Protein AF-A0AAV2BYR6-F1 (afdb_monomer_lite)

Foldseek 3Di:
DKDDFWWADKAAPVRDDPPQQQWDWWAA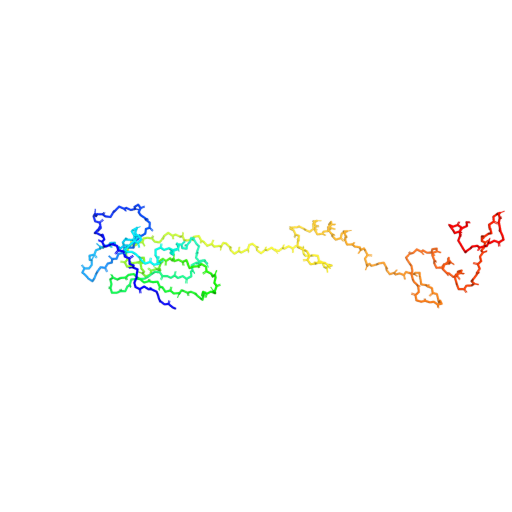PVRGIIIGGPSDVVTGDPVSVQAADLEPVLAQWEWDDDNRTIMIDGPDDDDPPRGHHYDYDPVRCVVVVNDDDDGDYDDDPPPLPFDADPPPRDG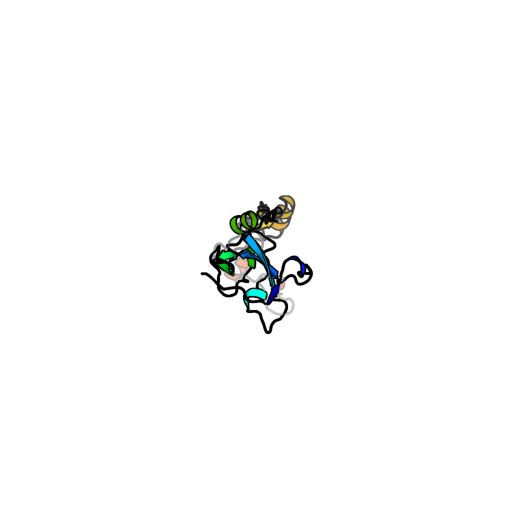HNDPVVNVVVNVVDDPVPQPQPAAAPPDRDTDSDNCVNVLVVCVVVVDFPAADPVDRDGHSDPVVD

Radius of gyration: 38.87 Å; chains: 1; bounding box: 58×31×114 Å

Organism: NCBI:txid280406

Structure (mmCIF, N/CA/C/O backbone):
data_AF-A0AAV2BYR6-F1
#
_entry.id   AF-A0AAV2BYR6-F1
#
loop_
_atom_site.group_PDB
_atom_site.id
_atom_site.type_symbol
_atom_site.label_atom_id
_atom_site.label_alt_id
_atom_site.label_comp_id
_atom_site.label_asym_id
_atom_site.label_entity_id
_atom_site.label_seq_id
_atom_site.pdbx_PDB_ins_code
_atom_site.Cartn_x
_atom_site.Cartn_y
_atom_site.Cartn_z
_atom_site.occupancy
_atom_site.B_iso_or_equiv
_atom_site.auth_seq_id
_atom_site.auth_comp_id
_atom_site.auth_asym_id
_atom_site.auth_atom_id
_atom_site.pdbx_PDB_model_num
ATOM 1 N N . MET A 1 1 ? -7.036 12.567 2.560 1.00 88.62 1 MET A N 1
ATOM 2 C CA . MET A 1 1 ? -8.341 11.876 2.655 1.00 88.62 1 MET A CA 1
ATOM 3 C C . MET A 1 1 ? -8.334 10.961 3.874 1.00 88.62 1 MET A C 1
ATOM 5 O O . MET A 1 1 ? -7.273 10.432 4.198 1.00 88.62 1 MET A O 1
ATOM 9 N N . VAL A 1 2 ? -9.469 10.826 4.565 1.00 93.69 2 VAL A N 1
ATOM 10 C CA . VAL A 1 2 ? -9.645 9.961 5.746 1.00 93.69 2 VAL A CA 1
ATOM 11 C C . VAL A 1 2 ? -10.781 8.978 5.461 1.00 93.69 2 VAL A C 1
ATOM 13 O O . VAL A 1 2 ? -11.775 9.363 4.853 1.00 93.69 2 VAL A O 1
ATOM 16 N N . PHE A 1 3 ? -10.621 7.733 5.893 1.00 95.75 3 PHE A N 1
ATOM 17 C CA . PHE A 1 3 ? -11.550 6.625 5.711 1.00 95.75 3 PHE A CA 1
ATOM 18 C C . PHE A 1 3 ? -11.873 5.997 7.068 1.00 95.75 3 PHE A C 1
ATOM 20 O O . PHE A 1 3 ? -10.971 5.808 7.890 1.00 95.75 3 PHE A O 1
ATOM 27 N N . GLY A 1 4 ? -13.134 5.637 7.289 1.00 94.00 4 GLY A N 1
ATOM 28 C CA . GLY A 1 4 ? -13.547 4.829 8.432 1.00 94.00 4 GLY A CA 1
ATOM 29 C C . GLY A 1 4 ? -14.835 5.290 9.106 1.00 94.00 4 GLY A C 1
ATOM 30 O O . GLY A 1 4 ? -15.522 6.166 8.574 1.00 94.00 4 GLY A O 1
ATOM 31 N N . PRO A 1 5 ? -15.147 4.710 10.281 1.00 95.56 5 PRO A N 1
ATOM 32 C CA . PRO A 1 5 ? -14.299 3.786 11.053 1.00 95.56 5 PRO A CA 1
ATOM 33 C C . PRO A 1 5 ? -14.151 2.386 10.425 1.00 95.56 5 PRO A C 1
ATOM 35 O O . PRO A 1 5 ? -14.962 1.984 9.600 1.00 95.56 5 PRO A O 1
ATOM 38 N N . TYR A 1 6 ? -13.119 1.635 10.821 1.00 95.31 6 TYR A N 1
ATOM 39 C CA . TYR A 1 6 ? -13.005 0.198 10.540 1.00 95.31 6 TYR A CA 1
ATOM 40 C C . TYR A 1 6 ? -14.087 -0.559 11.315 1.00 95.31 6 TYR A C 1
ATOM 42 O O . TYR A 1 6 ? -14.221 -0.369 12.528 1.00 95.31 6 TYR A O 1
ATOM 50 N N . GLU A 1 7 ? -14.848 -1.404 10.625 1.00 96.00 7 GLU A N 1
ATOM 51 C CA . GLU A 1 7 ? -16.004 -2.105 11.193 1.00 96.00 7 GLU A CA 1
ATOM 52 C C . GLU A 1 7 ? -15.738 -3.601 11.340 1.00 96.00 7 GLU A C 1
ATOM 54 O O . GLU A 1 7 ? -15.120 -4.225 10.478 1.00 96.00 7 GLU A O 1
ATOM 59 N N . GLY A 1 8 ? -16.208 -4.166 12.450 1.00 92.00 8 GLY A N 1
ATOM 60 C CA . GLY A 1 8 ? -16.023 -5.564 12.806 1.00 92.00 8 GLY A CA 1
ATOM 61 C C . GLY A 1 8 ? -16.625 -5.883 14.173 1.00 92.00 8 GLY A C 1
ATOM 62 O O . GLY A 1 8 ? -17.093 -5.001 14.900 1.00 92.00 8 GLY A O 1
ATOM 63 N N . SER A 1 9 ? -16.588 -7.158 14.545 1.00 90.12 9 SER A N 1
ATOM 64 C CA . SER A 1 9 ? -17.010 -7.613 15.869 1.00 90.12 9 SER A CA 1
ATOM 65 C C . SER A 1 9 ? -15.993 -7.185 16.930 1.00 90.12 9 SER A C 1
ATOM 67 O O . SER A 1 9 ? -14.784 -7.297 16.734 1.00 90.12 9 SER A O 1
ATOM 69 N N . VAL A 1 10 ? -16.475 -6.693 18.073 1.00 89.69 10 VAL A N 1
ATOM 70 C CA . VAL A 1 10 ? -15.609 -6.326 19.200 1.00 89.69 10 VAL A CA 1
ATOM 71 C C . VAL A 1 10 ? -15.290 -7.569 20.022 1.00 89.69 10 VAL A C 1
ATOM 73 O O . VAL A 1 10 ? -16.186 -8.167 20.616 1.00 89.69 10 VAL A O 1
ATOM 76 N N . VAL A 1 11 ? -14.010 -7.920 20.097 1.00 87.25 11 VAL A N 1
ATOM 77 C CA . VAL A 1 11 ? -13.507 -9.099 20.811 1.00 87.25 11 VAL A CA 1
ATOM 78 C C . VAL A 1 11 ? -12.635 -8.648 21.981 1.00 87.25 11 VAL A C 1
ATOM 80 O O . VAL A 1 11 ? -11.817 -7.731 21.861 1.00 87.25 11 VAL A O 1
ATOM 83 N N . ARG A 1 12 ? -12.813 -9.251 23.159 1.00 83.75 12 ARG A N 1
ATOM 84 C CA . ARG A 1 12 ? -11.960 -8.954 24.320 1.00 83.75 12 ARG A CA 1
ATOM 85 C C . ARG A 1 12 ? -10.591 -9.599 24.128 1.00 83.75 12 ARG A C 1
ATOM 87 O O . ARG A 1 12 ? -10.485 -10.653 23.519 1.00 83.75 12 ARG A O 1
ATOM 94 N N . LYS A 1 13 ? -9.543 -9.003 24.710 1.00 78.44 13 LYS A N 1
ATOM 95 C CA . LYS A 1 13 ? -8.165 -9.513 24.592 1.00 78.44 13 LYS A CA 1
ATOM 96 C C . LYS A 1 13 ? -8.033 -11.006 24.929 1.00 78.44 13 LYS A C 1
ATOM 98 O O . LYS A 1 13 ? -7.298 -11.704 24.250 1.00 78.44 13 LYS A O 1
ATOM 103 N N . ASN A 1 14 ? -8.741 -11.475 25.956 1.00 74.38 14 ASN A N 1
ATOM 104 C CA . ASN A 1 14 ? -8.649 -12.860 26.428 1.00 74.38 14 ASN A CA 1
ATOM 105 C C . ASN A 1 14 ? -9.313 -13.872 25.484 1.00 74.38 14 ASN A C 1
ATOM 107 O O . ASN A 1 14 ? -8.966 -15.046 25.528 1.00 74.38 14 ASN A O 1
ATOM 111 N N . ASP A 1 15 ? -10.232 -13.408 24.637 1.00 72.06 15 ASP A N 1
ATOM 112 C CA . ASP A 1 15 ? -11.017 -14.243 23.725 1.00 72.06 15 ASP A CA 1
ATOM 113 C C . ASP A 1 15 ? -10.474 -14.171 22.284 1.00 72.06 15 ASP A C 1
ATOM 115 O O . ASP A 1 15 ? -10.981 -14.838 21.385 1.00 72.06 15 ASP A O 1
ATOM 119 N N . TYR A 1 16 ? -9.448 -13.344 22.044 1.00 69.62 16 TYR A N 1
ATOM 120 C CA . TYR A 1 16 ? -8.879 -13.128 20.720 1.00 69.62 16 TYR A CA 1
ATOM 121 C C . TYR A 1 16 ? -7.910 -14.251 20.344 1.00 69.62 16 TYR A C 1
ATOM 123 O O . TYR A 1 16 ? -6.838 -14.402 20.932 1.00 69.62 16 TYR A O 1
ATOM 131 N N . THR A 1 17 ? -8.262 -15.010 19.309 1.00 61.69 17 THR A N 1
ATOM 132 C CA . THR A 1 17 ? -7.338 -15.934 18.651 1.00 61.69 17 THR A CA 1
ATOM 133 C C . THR A 1 17 ? -6.650 -15.217 17.497 1.00 61.69 17 THR A C 1
ATOM 135 O O . THR A 1 17 ? -7.315 -14.789 16.560 1.00 61.69 17 THR A O 1
ATOM 138 N N . GLU A 1 18 ? -5.320 -15.146 17.524 1.00 64.06 18 GLU A N 1
ATOM 139 C CA . GLU A 1 18 ? -4.439 -14.412 16.592 1.00 64.06 18 GLU A CA 1
ATOM 140 C C . GLU A 1 18 ? -4.514 -14.842 15.104 1.00 64.06 18 GLU A C 1
ATOM 142 O O . GLU A 1 18 ? -3.680 -14.460 14.289 1.00 64.06 18 GLU A O 1
ATOM 147 N N . LYS A 1 19 ? -5.494 -15.670 14.731 1.00 58.84 19 LYS A N 1
ATOM 148 C CA . LYS A 1 19 ? -5.554 -16.401 13.463 1.00 58.84 19 LYS A CA 1
ATOM 149 C C . LYS A 1 19 ? -6.262 -15.670 12.324 1.00 58.84 19 LYS A C 1
ATOM 151 O O . LYS A 1 19 ? -6.102 -16.102 11.188 1.00 58.84 19 LYS A O 1
ATOM 156 N N . SER A 1 20 ? -7.051 -14.622 12.577 1.00 69.38 20 SER A N 1
ATOM 157 C CA . SER A 1 20 ? -7.901 -14.059 11.517 1.00 69.38 20 SER A CA 1
ATOM 158 C C . SER A 1 20 ? -7.170 -13.116 10.565 1.00 69.38 20 SER A C 1
ATOM 160 O O . SER A 1 20 ? -7.564 -13.027 9.413 1.00 69.38 20 SER A O 1
ATOM 162 N N . GLY A 1 21 ? -6.118 -12.412 10.995 1.00 81.44 21 GLY A N 1
ATOM 163 C CA . GLY A 1 21 ? -5.422 -11.424 10.151 1.00 81.44 21 GLY A CA 1
ATOM 164 C C . GLY A 1 21 ? -6.245 -10.165 9.819 1.00 81.44 21 GLY A C 1
ATOM 165 O O . GLY A 1 21 ? -5.718 -9.241 9.207 1.00 81.44 21 GLY A O 1
ATOM 166 N N . TYR A 1 22 ? -7.501 -10.093 10.273 1.00 86.81 22 TYR A N 1
ATOM 167 C CA . TYR A 1 22 ? -8.452 -8.995 10.044 1.00 86.81 22 TYR A CA 1
ATOM 168 C C . TYR A 1 22 ? -8.764 -8.218 11.329 1.00 86.81 22 TYR A C 1
ATOM 170 O O . TYR A 1 22 ? -9.867 -7.696 11.497 1.00 86.81 22 TYR A O 1
ATOM 178 N N . ALA A 1 23 ? -7.835 -8.202 12.283 1.00 90.69 23 ALA A N 1
ATOM 179 C CA . ALA A 1 23 ? -8.072 -7.624 13.595 1.00 90.69 23 ALA A CA 1
ATOM 180 C C . ALA A 1 23 ? -7.166 -6.429 13.871 1.00 90.69 23 ALA A C 1
ATOM 182 O O . ALA A 1 23 ? -5.948 -6.494 13.703 1.00 90.69 23 ALA A O 1
ATOM 183 N N . TRP A 1 24 ? -7.772 -5.359 14.379 1.00 90.88 24 TRP A N 1
ATOM 184 C CA . TRP A 1 24 ? -7.050 -4.210 14.911 1.00 90.88 24 TRP A CA 1
ATOM 185 C C . TRP A 1 24 ? -7.179 -4.146 16.422 1.00 90.88 24 TRP A C 1
ATOM 187 O O . TRP A 1 24 ? -8.268 -4.280 16.979 1.00 90.88 24 TRP A O 1
ATOM 197 N N . GLN A 1 25 ? -6.056 -3.899 17.086 1.00 91.31 25 GLN A N 1
ATOM 198 C CA . GLN A 1 25 ? -6.015 -3.655 18.518 1.00 91.31 25 GLN A CA 1
ATOM 199 C C . GLN A 1 25 ? -6.528 -2.231 18.789 1.00 91.31 25 GLN A C 1
ATOM 201 O O . GLN A 1 25 ? -6.161 -1.285 18.096 1.00 91.31 25 GLN A O 1
ATOM 206 N N . VAL A 1 26 ? -7.368 -2.057 19.805 1.00 90.81 26 VAL A N 1
ATOM 207 C CA . VAL A 1 26 ? -7.962 -0.761 20.156 1.00 90.81 26 VAL A CA 1
ATOM 208 C C . VAL A 1 26 ? -7.917 -0.550 21.664 1.00 90.81 26 VAL A C 1
ATOM 210 O O . VAL A 1 26 ? -8.268 -1.429 22.460 1.00 90.81 26 VAL A O 1
ATOM 213 N N . ARG A 1 27 ? -7.496 0.645 22.078 1.00 88.94 27 ARG A N 1
ATOM 214 C CA . ARG A 1 27 ? -7.437 1.054 23.485 1.00 88.94 27 ARG A CA 1
ATOM 215 C C . ARG A 1 27 ? -8.540 2.063 23.797 1.00 88.94 27 ARG A C 1
ATOM 217 O O . ARG A 1 27 ? -8.561 3.145 23.222 1.00 88.94 27 ARG A O 1
ATOM 224 N N . LYS A 1 28 ? -9.456 1.739 24.715 1.00 82.38 28 LYS A N 1
ATOM 225 C CA . LYS A 1 28 ? -10.456 2.715 25.197 1.00 82.38 28 LYS A CA 1
ATOM 226 C C . LYS A 1 28 ? -9.820 3.748 26.130 1.00 82.38 28 LYS A C 1
ATOM 228 O O . LYS A 1 28 ? -8.747 3.511 26.680 1.00 82.38 28 LYS A O 1
ATOM 233 N N . GLU A 1 29 ? -10.527 4.851 26.369 1.00 74.81 29 GLU A N 1
ATOM 234 C CA . GLU A 1 29 ? -10.144 5.906 27.326 1.00 74.81 29 GLU A CA 1
ATOM 235 C C . GLU A 1 29 ? -9.882 5.354 28.740 1.00 74.81 29 GLU A C 1
ATOM 237 O O . GLU A 1 29 ? -8.965 5.795 29.425 1.00 74.81 29 GLU A O 1
ATOM 242 N N . SER A 1 30 ? -10.586 4.285 29.129 1.00 73.19 30 SER A N 1
ATOM 243 C CA . SER A 1 30 ? -10.373 3.523 30.369 1.00 73.19 30 SER A CA 1
ATOM 244 C C . SER A 1 30 ? -9.088 2.673 30.391 1.00 73.19 30 SER A C 1
ATOM 246 O O . SER A 1 30 ? -8.930 1.820 31.263 1.00 73.19 30 SER A O 1
ATOM 248 N N . LYS A 1 31 ? -8.197 2.829 29.402 1.00 72.62 31 LYS A N 1
ATOM 249 C CA . LYS A 1 31 ? -7.011 1.990 29.132 1.00 72.62 31 LYS A CA 1
ATOM 250 C C . LYS A 1 31 ? -7.310 0.507 28.877 1.00 72.62 31 LYS A C 1
ATOM 252 O O . LYS A 1 31 ? -6.388 -0.298 28.768 1.00 72.62 31 LYS A O 1
ATOM 257 N N . THR A 1 32 ? -8.579 0.129 28.735 1.00 81.69 32 THR A N 1
ATOM 258 C CA . THR A 1 32 ? -8.974 -1.255 28.459 1.00 81.69 32 THR A CA 1
ATOM 259 C C . THR A 1 32 ? -8.683 -1.614 27.003 1.00 81.69 32 THR A C 1
ATOM 261 O O . THR A 1 32 ? -9.088 -0.897 26.082 1.00 81.69 32 THR A O 1
ATOM 264 N N . LEU A 1 33 ? -7.996 -2.741 26.798 1.00 86.56 33 LEU A N 1
ATOM 265 C CA . LEU A 1 33 ? -7.652 -3.262 25.479 1.00 86.56 33 LEU A CA 1
ATOM 266 C C . LEU A 1 33 ? -8.752 -4.182 24.933 1.00 86.56 33 LEU A C 1
ATOM 268 O O . LEU A 1 33 ? -9.207 -5.089 25.632 1.00 86.56 33 LEU A O 1
ATOM 272 N N . HIS A 1 34 ? -9.125 -3.988 23.675 1.00 89.56 34 HIS A N 1
ATOM 273 C CA . HIS A 1 34 ? -9.981 -4.896 22.912 1.00 89.56 34 HIS A CA 1
ATOM 274 C C . HIS A 1 34 ? -9.508 -4.961 21.457 1.00 89.56 34 HIS A C 1
ATOM 276 O O . HIS A 1 34 ? -8.613 -4.213 21.063 1.00 89.56 34 HIS A O 1
ATOM 282 N N . TYR A 1 35 ? -10.095 -5.859 20.677 1.00 90.69 35 TYR A N 1
ATOM 283 C CA . TYR A 1 35 ? -9.855 -6.001 19.248 1.00 90.69 35 TYR A CA 1
ATOM 284 C C . TYR A 1 35 ? -11.142 -5.713 18.480 1.00 90.69 35 TYR A C 1
ATOM 286 O O . TYR A 1 35 ? -12.238 -6.001 18.964 1.00 90.69 35 TYR A O 1
ATOM 294 N N . VAL A 1 36 ? -11.003 -5.142 17.289 1.00 91.31 36 VAL A N 1
ATOM 295 C CA . VAL A 1 36 ? -12.073 -5.056 16.291 1.00 91.31 36 VAL A CA 1
ATOM 296 C C . VAL A 1 36 ? -11.717 -6.033 15.182 1.00 91.31 36 VAL A C 1
ATOM 298 O O . VAL A 1 36 ? -10.710 -5.834 14.506 1.00 91.31 36 VAL A O 1
ATOM 301 N N . GLU A 1 37 ? -12.508 -7.092 15.034 1.00 91.12 37 GLU A N 1
ATOM 302 C CA . GLU A 1 37 ? -12.267 -8.202 14.110 1.00 91.12 37 GLU A CA 1
ATOM 303 C C . GLU A 1 37 ? -13.263 -8.192 12.946 1.00 91.12 37 GLU A C 1
ATOM 305 O O . GLU A 1 37 ? -14.474 -8.310 13.136 1.00 91.12 37 GLU A O 1
ATOM 310 N N . ALA A 1 38 ? -12.740 -8.102 11.726 1.00 91.31 38 ALA A N 1
ATOM 311 C CA . ALA A 1 38 ? -13.514 -8.067 10.485 1.00 91.31 38 ALA A CA 1
ATOM 312 C C . ALA A 1 38 ? -13.471 -9.391 9.699 1.00 91.31 38 ALA A C 1
ATOM 314 O O . ALA A 1 38 ? -13.541 -9.400 8.467 1.00 91.31 38 ALA A O 1
ATOM 315 N N . ALA A 1 39 ? -13.327 -10.522 10.396 1.00 87.81 39 ALA A N 1
ATOM 316 C CA . ALA A 1 39 ? -13.347 -11.839 9.760 1.00 87.81 39 ALA A CA 1
ATOM 317 C C . ALA A 1 39 ? -14.700 -12.117 9.074 1.00 87.81 39 ALA A C 1
ATOM 319 O O . ALA A 1 39 ? -14.724 -12.624 7.956 1.00 87.81 39 ALA A O 1
ATOM 320 N N . ASP A 1 40 ? -15.803 -11.719 9.715 1.00 87.44 40 ASP A N 1
ATOM 321 C CA . ASP A 1 40 ? -17.167 -11.820 9.186 1.00 87.44 40 ASP A CA 1
ATOM 322 C C . ASP A 1 40 ? -17.481 -10.659 8.226 1.00 87.44 40 ASP A C 1
ATOM 324 O O . ASP A 1 40 ? -17.576 -9.499 8.638 1.00 87.44 40 ASP A O 1
ATOM 328 N N . GLU A 1 41 ? -17.673 -10.978 6.946 1.00 88.62 41 GLU A N 1
ATOM 329 C CA . GLU A 1 41 ? -18.039 -10.022 5.891 1.00 88.62 41 GLU A CA 1
ATOM 330 C C . GLU A 1 41 ? -19.396 -9.355 6.123 1.00 88.62 41 GLU A C 1
ATOM 332 O O . GLU A 1 41 ? -19.569 -8.194 5.764 1.00 88.62 41 GLU A O 1
ATOM 337 N N . GLY A 1 42 ? -20.339 -10.034 6.782 1.00 91.31 42 GLY A N 1
ATOM 338 C CA . GLY A 1 42 ? -21.650 -9.466 7.105 1.00 91.31 42 GLY A CA 1
ATOM 339 C C . GLY A 1 42 ? -21.606 -8.411 8.215 1.00 91.31 42 GLY A C 1
ATOM 340 O O . GLY A 1 42 ? -22.596 -7.716 8.442 1.00 91.31 42 GLY A O 1
ATOM 341 N N . ARG A 1 43 ? -20.475 -8.290 8.921 1.00 88.88 43 ARG A N 1
ATOM 342 C CA . ARG A 1 43 ? -20.281 -7.377 10.063 1.00 88.88 43 ARG A CA 1
ATOM 343 C C . ARG A 1 43 ? -19.109 -6.420 9.883 1.00 88.88 43 ARG A C 1
ATOM 345 O O . ARG A 1 43 ? -18.712 -5.757 10.842 1.00 88.88 43 ARG A O 1
ATOM 352 N N . SER A 1 44 ? -18.530 -6.376 8.690 1.00 94.50 44 SER A N 1
ATOM 353 C CA . SER A 1 44 ? -17.359 -5.564 8.388 1.00 94.50 44 SER A CA 1
ATOM 354 C C . SER A 1 44 ? -17.545 -4.758 7.115 1.00 94.50 44 SER A C 1
ATOM 356 O O . SER A 1 44 ? -18.399 -5.051 6.282 1.00 94.50 44 SER A O 1
ATOM 358 N N . ASN A 1 45 ? -16.740 -3.709 6.972 1.00 95.50 45 ASN A N 1
ATOM 359 C CA . ASN A 1 45 ? -16.772 -2.849 5.800 1.00 95.50 45 ASN A CA 1
ATOM 360 C C . ASN A 1 45 ? -15.587 -3.117 4.865 1.00 95.50 45 ASN A C 1
ATOM 362 O O . ASN A 1 45 ? -14.709 -3.942 5.123 1.00 95.50 45 ASN A O 1
ATOM 366 N N . TRP A 1 46 ? -15.553 -2.376 3.758 1.00 95.75 46 TRP A N 1
ATOM 367 C CA . TRP A 1 46 ? -14.554 -2.527 2.700 1.00 95.75 46 TRP A CA 1
ATOM 368 C C . TRP A 1 46 ? -13.100 -2.396 3.183 1.00 95.75 46 TRP A C 1
ATOM 370 O O . TRP A 1 46 ? -12.192 -2.908 2.530 1.00 95.75 46 TRP A O 1
ATOM 380 N N . MET A 1 47 ? -12.859 -1.746 4.329 1.00 95.88 47 MET A N 1
ATOM 381 C CA . MET A 1 47 ? -11.511 -1.549 4.866 1.00 95.88 47 MET A CA 1
ATOM 382 C C . MET A 1 47 ? -10.815 -2.869 5.223 1.00 95.88 47 MET A C 1
ATOM 384 O O . MET A 1 47 ? -9.588 -2.885 5.326 1.00 95.88 47 MET A O 1
ATOM 388 N N . ARG A 1 48 ? -11.562 -3.974 5.376 1.00 94.00 48 ARG A N 1
ATOM 389 C CA . ARG A 1 48 ? -11.010 -5.328 5.566 1.00 94.00 48 ARG A CA 1
ATOM 390 C C . ARG A 1 48 ? -10.196 -5.838 4.373 1.00 94.00 48 ARG A C 1
ATOM 392 O O . ARG A 1 48 ? -9.318 -6.669 4.561 1.00 94.00 48 ARG A O 1
ATOM 399 N N . TYR A 1 49 ? -10.492 -5.350 3.167 1.00 93.62 49 TYR A N 1
ATOM 400 C CA . TYR A 1 49 ? -9.835 -5.767 1.922 1.00 93.62 49 TYR A CA 1
ATOM 401 C C . TYR A 1 49 ? -8.572 -4.959 1.617 1.00 93.62 49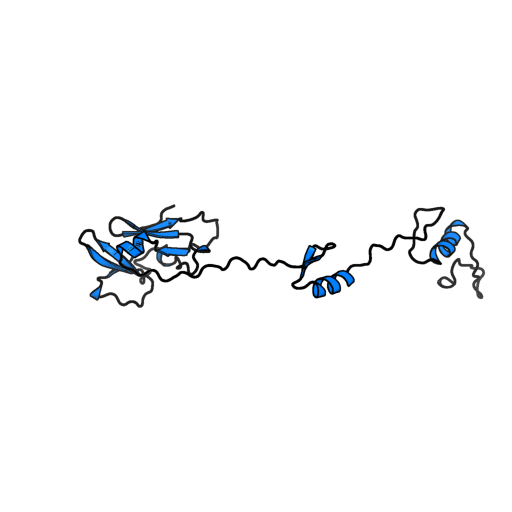 TYR A C 1
ATOM 403 O O . TYR A 1 49 ? -7.884 -5.225 0.636 1.00 93.62 49 TYR A O 1
ATOM 411 N N . VAL A 1 50 ? -8.274 -3.945 2.430 1.00 93.44 50 VAL A N 1
ATOM 412 C CA . VAL A 1 50 ? -7.065 -3.142 2.280 1.00 93.44 50 VAL A CA 1
ATOM 413 C C . VAL A 1 50 ? -5.871 -3.958 2.758 1.00 93.44 50 VAL A C 1
ATOM 415 O O . VAL A 1 50 ? -5.766 -4.286 3.940 1.00 93.44 50 VAL A O 1
ATOM 418 N N . ASN A 1 51 ? -4.951 -4.241 1.841 1.00 91.31 51 ASN A N 1
ATOM 419 C CA . ASN A 1 51 ? -3.765 -5.038 2.123 1.00 91.31 51 ASN A CA 1
ATOM 420 C C . ASN A 1 51 ? -2.718 -4.263 2.934 1.00 91.31 51 ASN A C 1
ATOM 422 O O . ASN A 1 51 ? -2.595 -3.037 2.852 1.00 91.31 51 ASN A O 1
ATOM 426 N N . CYS A 1 52 ? -1.907 -5.000 3.694 1.00 89.00 52 CYS A N 1
ATOM 427 C CA . CYS A 1 52 ? -0.786 -4.436 4.437 1.00 89.00 52 CYS A CA 1
ATOM 428 C C . CYS A 1 52 ? 0.400 -4.113 3.511 1.00 89.00 52 CYS A C 1
ATOM 430 O O . CYS A 1 52 ? 0.831 -4.944 2.713 1.00 89.00 52 CYS A O 1
ATOM 432 N N . ALA A 1 53 ? 0.986 -2.926 3.666 1.00 88.44 53 ALA A N 1
ATOM 433 C CA . ALA A 1 53 ? 2.164 -2.502 2.918 1.00 88.44 53 ALA A CA 1
ATOM 434 C C . ALA A 1 53 ? 3.429 -3.227 3.409 1.00 88.44 53 ALA A C 1
ATOM 436 O O . ALA A 1 53 ? 3.993 -2.889 4.454 1.00 88.44 53 ALA A O 1
ATOM 437 N N . ASN A 1 54 ? 3.914 -4.185 2.621 1.00 83.31 54 ASN A N 1
ATOM 438 C CA . ASN A 1 54 ? 5.150 -4.928 2.892 1.00 83.31 54 ASN A CA 1
ATOM 439 C C . ASN A 1 54 ? 6.440 -4.105 2.670 1.00 83.31 54 ASN A C 1
ATOM 441 O O . ASN A 1 54 ? 7.488 -4.487 3.192 1.00 83.31 54 ASN A O 1
ATOM 445 N N . LEU A 1 55 ? 6.354 -2.992 1.933 1.00 82.56 55 LEU A N 1
ATOM 446 C CA . LEU A 1 55 ? 7.429 -2.030 1.674 1.00 82.56 55 LEU A CA 1
ATOM 447 C C . LEU A 1 55 ? 7.007 -0.620 2.109 1.00 82.56 55 LEU A C 1
ATOM 449 O O . LEU A 1 55 ? 5.830 -0.249 2.010 1.00 82.56 55 LEU A O 1
ATOM 453 N N . GLU A 1 56 ? 7.964 0.177 2.585 1.00 82.38 56 GLU A N 1
ATOM 454 C CA . GLU A 1 56 ? 7.719 1.566 3.007 1.00 82.38 56 GLU A CA 1
ATOM 455 C C . GLU A 1 56 ? 7.262 2.432 1.826 1.00 82.38 56 GLU A C 1
ATOM 457 O O . GLU A 1 56 ? 6.301 3.195 1.932 1.00 82.38 56 GLU A O 1
ATOM 462 N N . GLU A 1 57 ? 7.864 2.221 0.660 1.00 83.50 57 GLU A N 1
ATOM 463 C CA . GLU A 1 57 ? 7.616 2.970 -0.571 1.00 83.50 57 GLU A CA 1
ATOM 464 C C . GLU A 1 57 ? 6.245 2.667 -1.174 1.00 83.50 57 GLU A C 1
ATOM 466 O O . GLU A 1 57 ? 5.704 3.479 -1.926 1.00 83.50 57 GLU A O 1
ATOM 471 N N . TRP A 1 58 ? 5.662 1.510 -0.855 1.00 85.75 58 TRP A N 1
ATOM 472 C CA . TRP A 1 58 ? 4.357 1.089 -1.364 1.00 85.75 58 TRP A CA 1
ATOM 473 C C . TRP A 1 58 ? 3.207 1.543 -0.467 1.00 85.75 58 TRP A C 1
ATOM 475 O O . TRP A 1 58 ? 2.106 1.759 -0.967 1.00 85.75 58 TRP A O 1
ATOM 485 N N . GLN A 1 59 ? 3.468 1.837 0.811 1.00 89.06 59 GLN A N 1
ATOM 486 C CA . GLN A 1 59 ? 2.461 2.370 1.729 1.00 89.06 59 GLN A CA 1
ATOM 487 C C . GLN A 1 59 ? 1.824 3.648 1.177 1.00 89.06 59 GLN A C 1
ATOM 489 O O . GLN A 1 59 ? 2.509 4.643 0.932 1.00 89.06 59 GLN A O 1
ATOM 494 N N . SER A 1 60 ? 0.507 3.637 1.002 1.00 90.88 60 SER A N 1
ATOM 495 C CA . SER A 1 60 ? -0.255 4.802 0.541 1.00 90.88 60 SER A CA 1
ATOM 496 C C . SER A 1 60 ? -1.137 5.398 1.633 1.00 90.88 60 SER A C 1
ATOM 498 O O . SER A 1 60 ? -1.392 6.608 1.635 1.00 90.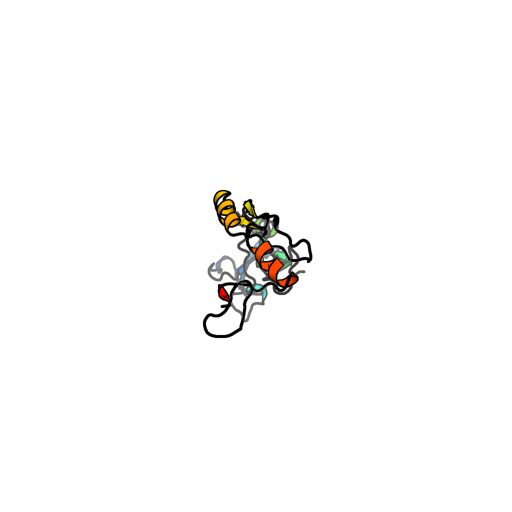88 60 SER A O 1
ATOM 500 N N . ILE A 1 61 ? -1.532 4.584 2.610 1.00 93.56 61 ILE A N 1
ATOM 501 C CA . ILE A 1 61 ? -2.387 4.989 3.724 1.00 93.56 61 ILE A CA 1
ATOM 502 C C . ILE A 1 61 ? -1.805 4.531 5.070 1.00 93.56 61 ILE A C 1
ATOM 504 O O . ILE A 1 61 ? -1.006 3.597 5.154 1.00 93.56 61 ILE A O 1
ATOM 508 N N . VAL A 1 62 ? -2.174 5.227 6.142 1.00 92.56 62 VAL A N 1
ATOM 509 C CA . VAL A 1 62 ? -1.740 4.938 7.512 1.00 92.56 62 VAL A CA 1
ATOM 510 C C . VAL A 1 62 ? -2.942 4.705 8.418 1.00 92.56 62 VAL A C 1
ATOM 512 O O . VAL A 1 62 ? -3.898 5.485 8.387 1.00 92.56 62 VAL A O 1
ATOM 515 N N . ALA A 1 63 ? -2.882 3.643 9.218 1.00 93.44 63 ALA A N 1
ATOM 516 C CA . ALA A 1 63 ? -3.868 3.362 10.253 1.00 93.44 63 ALA A CA 1
ATOM 517 C C . ALA A 1 63 ? -3.576 4.173 11.520 1.00 93.44 63 ALA A C 1
ATOM 519 O O . ALA A 1 63 ? -2.422 4.291 11.946 1.00 93.44 63 ALA A O 1
ATOM 520 N N . PHE A 1 64 ? -4.623 4.738 12.117 1.00 91.88 64 PHE A N 1
ATOM 521 C CA . PHE A 1 64 ? -4.545 5.465 13.379 1.00 91.88 64 PHE A CA 1
ATOM 522 C C . PHE A 1 64 ? -5.817 5.270 14.202 1.00 91.88 64 PHE A C 1
ATOM 524 O O . PHE A 1 64 ? -6.894 5.003 13.662 1.00 91.88 64 PHE A O 1
ATOM 531 N N . GLN A 1 65 ? -5.683 5.418 15.517 1.00 91.69 65 GLN A N 1
ATOM 532 C CA . GLN A 1 65 ? -6.810 5.362 16.433 1.00 91.69 65 GLN A CA 1
ATOM 533 C C . GLN A 1 65 ? -7.350 6.775 16.700 1.00 91.69 65 GLN A C 1
ATOM 535 O O . GLN A 1 65 ? -6.582 7.712 16.903 1.00 91.69 65 GLN A O 1
ATOM 540 N N . TYR A 1 66 ? -8.672 6.933 16.725 1.00 89.56 66 TYR A N 1
ATOM 541 C CA . TYR A 1 66 ? -9.350 8.168 17.122 1.00 89.56 66 TYR A CA 1
ATOM 542 C C . TYR A 1 66 ? -10.653 7.835 17.856 1.00 89.56 66 TYR A C 1
ATOM 544 O O . TYR A 1 66 ? -11.454 7.043 17.362 1.00 89.56 66 TYR A O 1
ATOM 552 N N . LEU A 1 67 ? -10.843 8.397 19.057 1.00 88.88 67 LEU A N 1
ATOM 553 C CA . LEU A 1 67 ? -12.011 8.154 19.925 1.00 88.88 67 LEU A CA 1
ATOM 554 C C . LEU A 1 67 ? -12.361 6.660 20.087 1.00 88.88 67 LEU A C 1
ATOM 556 O O . LEU A 1 67 ? -13.512 6.246 19.961 1.00 88.88 67 LEU A O 1
ATOM 560 N N . GLY A 1 68 ? -11.340 5.826 20.317 1.00 88.12 68 GLY A N 1
ATOM 561 C CA . GLY A 1 68 ? -11.514 4.381 20.503 1.00 88.12 68 GLY A CA 1
ATOM 562 C C . GLY A 1 68 ? -11.986 3.628 19.253 1.00 88.12 68 GLY A C 1
ATOM 563 O O . GLY A 1 68 ? -12.592 2.570 19.388 1.00 88.12 68 GLY A O 1
ATOM 564 N N . LYS A 1 69 ? -11.740 4.162 18.052 1.00 91.88 69 LYS A N 1
ATOM 565 C CA . LYS A 1 69 ? -12.018 3.514 16.760 1.00 91.88 69 LYS A CA 1
ATOM 566 C C . LYS A 1 69 ? -10.814 3.632 15.825 1.00 91.88 69 LYS A C 1
ATOM 568 O O . LYS A 1 69 ? -9.981 4.519 16.005 1.00 91.88 69 LYS A O 1
ATOM 573 N N . ILE A 1 70 ? -10.734 2.756 14.827 1.00 94.00 70 ILE A N 1
ATOM 574 C CA . ILE A 1 70 ? -9.652 2.745 13.832 1.00 94.00 70 ILE A CA 1
ATOM 575 C C . ILE A 1 70 ? -10.090 3.467 12.565 1.00 94.00 70 ILE A C 1
ATOM 577 O O . ILE A 1 70 ? -11.194 3.249 12.072 1.00 94.00 70 ILE A O 1
ATOM 581 N N . TYR A 1 71 ? -9.200 4.294 12.030 1.00 94.62 71 TYR A N 1
ATOM 582 C CA . TYR A 1 71 ? -9.378 5.019 10.777 1.00 94.62 71 TYR A CA 1
ATOM 583 C C . TYR A 1 71 ? -8.122 4.895 9.923 1.00 94.62 71 TYR A C 1
ATOM 585 O O . TYR A 1 71 ? -7.016 4.724 10.443 1.00 94.62 71 TYR A O 1
ATOM 593 N N . TYR A 1 7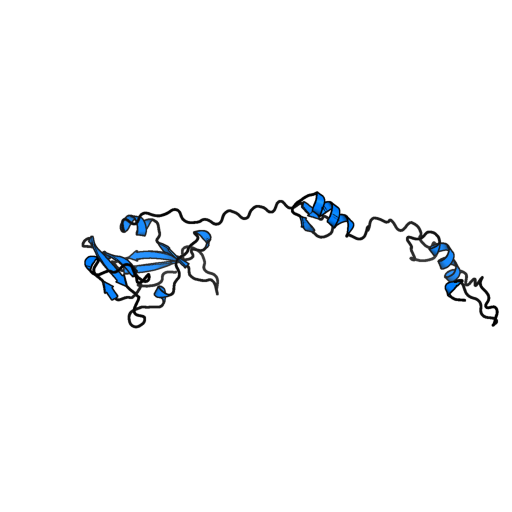2 ? -8.282 5.035 8.609 1.00 95.19 72 TYR A N 1
ATOM 594 C CA . TYR A 1 72 ? -7.168 5.139 7.669 1.00 95.19 72 TYR A CA 1
ATOM 595 C C . TYR A 1 72 ? -7.088 6.560 7.123 1.00 95.19 72 TYR A C 1
ATOM 597 O O . TYR A 1 72 ? -8.107 7.187 6.851 1.00 95.19 72 TYR A O 1
ATOM 605 N N . LYS A 1 73 ? -5.883 7.089 6.921 1.00 93.75 73 LYS A N 1
ATOM 606 C CA . LYS A 1 73 ? -5.686 8.354 6.195 1.00 93.75 73 LYS A CA 1
ATOM 607 C C . LYS A 1 73 ? -4.599 8.220 5.146 1.00 93.75 73 LYS A C 1
ATOM 609 O O . LYS A 1 73 ? -3.640 7.480 5.336 1.00 93.75 73 LYS A O 1
ATOM 614 N N . THR A 1 74 ? -4.732 8.953 4.050 1.00 92.31 74 THR A N 1
ATOM 615 C CA . THR A 1 74 ? -3.702 9.020 3.006 1.00 92.31 74 THR A CA 1
ATOM 616 C C . THR A 1 74 ? -2.421 9.633 3.551 1.00 92.31 74 THR A C 1
ATOM 618 O O . THR A 1 74 ? -2.460 10.732 4.105 1.00 92.31 74 THR A O 1
ATOM 621 N N . TYR A 1 75 ? -1.307 8.928 3.370 1.00 84.62 75 TYR A N 1
ATOM 622 C CA . TYR A 1 75 ? 0.035 9.410 3.695 1.00 84.62 75 TYR A CA 1
ATOM 623 C C . TYR A 1 75 ? 0.676 10.134 2.501 1.00 84.62 75 TYR A C 1
ATOM 625 O O . TYR A 1 75 ? 1.334 11.154 2.678 1.00 84.62 75 TYR A O 1
ATOM 633 N N . LYS A 1 76 ? 0.416 9.644 1.283 1.00 87.44 76 LYS A N 1
ATOM 634 C CA . LYS A 1 76 ? 0.870 10.225 0.011 1.00 87.44 76 LYS A CA 1
ATOM 635 C C . LYS A 1 76 ? -0.293 10.326 -0.989 1.00 87.44 76 LYS A C 1
ATOM 637 O O . LYS A 1 76 ? -1.321 9.676 -0.767 1.00 87.44 76 LYS A O 1
ATOM 642 N N . PRO A 1 77 ? -0.170 11.121 -2.068 1.00 87.94 77 PRO A N 1
ATOM 643 C CA . PRO A 1 77 ? -1.167 11.152 -3.134 1.00 87.94 77 PRO A CA 1
ATOM 644 C C . PRO A 1 77 ? -1.413 9.750 -3.705 1.00 87.94 77 PRO A C 1
ATOM 646 O O . PRO A 1 77 ? -0.466 9.011 -3.969 1.00 87.94 77 PRO A O 1
ATOM 649 N N . VAL A 1 78 ? -2.683 9.389 -3.886 1.00 87.56 78 VAL A N 1
ATOM 650 C CA . VAL A 1 78 ? -3.092 8.116 -4.493 1.00 87.56 78 VAL A CA 1
ATOM 651 C C . VAL A 1 78 ? -3.627 8.419 -5.882 1.00 87.56 78 VAL A C 1
ATOM 653 O O . VAL A 1 78 ? -4.598 9.161 -6.019 1.00 87.56 78 VAL A O 1
ATOM 656 N N . LEU A 1 79 ? -2.972 7.879 -6.908 1.00 87.00 79 LEU A N 1
ATOM 657 C CA . LEU A 1 79 ? -3.427 8.021 -8.287 1.00 87.00 79 LEU A CA 1
ATOM 658 C C . LEU A 1 79 ? -4.617 7.083 -8.551 1.00 87.00 79 LEU A C 1
ATOM 660 O O . LEU A 1 79 ? -4.729 6.040 -7.895 1.00 87.00 79 LEU A O 1
ATOM 664 N N . PRO A 1 80 ? -5.494 7.405 -9.520 1.00 89.81 80 PRO A N 1
ATOM 665 C CA . PRO A 1 80 ? -6.521 6.472 -9.971 1.00 89.81 80 PRO A CA 1
ATOM 666 C C . PRO A 1 80 ? -5.913 5.107 -10.320 1.00 89.81 80 PRO A C 1
ATOM 668 O O . PRO A 1 80 ? -4.805 5.037 -10.849 1.00 89.81 80 PRO A O 1
ATOM 671 N N . PHE A 1 81 ? -6.636 4.030 -10.009 1.00 85.19 81 PHE A N 1
ATOM 672 C CA . PHE A 1 81 ? -6.214 2.639 -10.243 1.00 85.19 81 PHE A CA 1
ATOM 673 C C . PHE A 1 81 ? -4.973 2.170 -9.458 1.00 85.19 81 PHE A C 1
ATOM 675 O O . PHE A 1 81 ? -4.442 1.101 -9.741 1.00 85.19 81 PHE A O 1
ATOM 682 N N . THR A 1 82 ? -4.517 2.927 -8.454 1.00 88.25 82 THR A N 1
ATOM 683 C CA . THR A 1 82 ? -3.449 2.485 -7.540 1.00 88.25 82 THR A CA 1
ATOM 684 C C . THR A 1 82 ? -4.031 1.721 -6.352 1.00 88.25 82 THR A C 1
ATOM 686 O O . THR A 1 82 ? -5.007 2.161 -5.744 1.00 88.25 82 THR A O 1
ATOM 689 N N . GLU A 1 83 ? -3.407 0.600 -5.987 1.00 91.06 83 GLU A N 1
ATOM 690 C CA . GLU A 1 83 ? -3.792 -0.180 -4.810 1.00 91.06 83 GLU A CA 1
ATOM 691 C C . GLU A 1 83 ? -3.584 0.616 -3.506 1.00 91.06 83 GLU A C 1
ATOM 693 O O . GLU A 1 83 ? -2.574 1.301 -3.300 1.00 91.06 83 GLU A O 1
ATOM 698 N N . LEU A 1 84 ? -4.559 0.527 -2.599 1.00 92.62 84 LEU A N 1
ATOM 699 C CA . LEU A 1 84 ? -4.447 1.090 -1.259 1.00 92.62 84 LEU A CA 1
ATOM 700 C C . LEU A 1 84 ? -3.718 0.100 -0.353 1.00 92.62 84 LEU A C 1
ATOM 702 O O . LEU A 1 84 ? -4.215 -0.995 -0.107 1.00 92.62 84 LEU A O 1
ATOM 706 N N . LEU A 1 85 ? -2.567 0.513 0.178 1.00 92.88 85 LEU A N 1
ATOM 707 C CA . LEU A 1 85 ? -1.738 -0.307 1.052 1.00 92.88 85 LEU A CA 1
ATOM 708 C C . LEU A 1 85 ? -1.554 0.389 2.397 1.00 92.88 85 LEU A C 1
ATOM 710 O O . LEU A 1 85 ? -1.032 1.513 2.464 1.00 92.88 85 LEU A O 1
ATOM 714 N N . VAL A 1 86 ? -1.994 -0.285 3.460 1.00 92.75 86 VAL A N 1
ATOM 715 C CA . VAL A 1 86 ? -2.008 0.240 4.827 1.00 92.75 86 VAL A CA 1
ATOM 716 C C . VAL A 1 86 ? -0.816 -0.238 5.635 1.00 92.75 86 VAL A C 1
ATOM 718 O O . VAL A 1 86 ? -0.397 -1.387 5.568 1.00 92.75 86 VAL A O 1
ATOM 721 N N . TRP A 1 87 ? -0.274 0.656 6.449 1.00 90.31 87 TRP A N 1
ATOM 722 C CA . TRP A 1 87 ? 0.600 0.282 7.553 1.00 90.31 87 TRP A CA 1
ATOM 723 C C . TRP A 1 87 ? 0.258 1.127 8.774 1.00 90.31 87 TRP A C 1
ATOM 725 O O . TRP A 1 87 ? -0.327 2.206 8.650 1.00 90.31 87 TRP A O 1
ATOM 735 N N . TYR A 1 88 ? 0.596 0.651 9.963 1.00 82.94 88 TYR A N 1
ATOM 736 C CA . TYR A 1 88 ? 0.431 1.441 11.175 1.00 82.94 88 TYR A CA 1
ATOM 737 C C . TYR A 1 88 ? 1.591 2.430 11.330 1.00 82.94 88 TYR A C 1
ATOM 739 O O . TYR A 1 88 ? 2.750 2.109 11.077 1.00 82.94 88 TYR A O 1
ATOM 747 N N . GLY A 1 89 ? 1.270 3.665 11.713 1.00 75.00 89 GLY A N 1
ATOM 748 C CA . GLY A 1 89 ? 2.279 4.697 11.951 1.00 75.00 89 GLY A CA 1
ATOM 749 C C . GLY A 1 89 ? 2.986 4.517 13.295 1.00 75.00 89 GLY A C 1
ATOM 750 O O . GLY A 1 89 ? 2.486 3.824 14.183 1.00 75.00 89 GLY A O 1
ATOM 751 N N . ASN A 1 90 ? 4.107 5.221 13.475 1.00 76.00 90 ASN A N 1
ATOM 752 C CA . ASN A 1 90 ? 4.867 5.218 14.731 1.00 76.00 90 ASN A CA 1
ATOM 753 C C . ASN A 1 90 ? 4.002 5.601 15.941 1.00 76.00 90 ASN A C 1
ATOM 755 O O . ASN A 1 90 ? 4.176 5.043 17.016 1.00 76.00 90 ASN A O 1
ATOM 759 N N . SER A 1 91 ? 3.036 6.509 15.765 1.00 76.50 91 SER A N 1
ATOM 760 C CA . SER A 1 91 ? 2.126 6.921 16.838 1.00 76.50 91 SER A CA 1
ATOM 761 C C . SER A 1 91 ? 1.238 5.772 17.321 1.00 76.50 91 SER A C 1
ATOM 763 O O . SER A 1 91 ? 1.188 5.506 18.516 1.00 76.50 91 SER A O 1
ATOM 765 N N . TYR A 1 92 ? 0.609 5.034 16.399 1.00 83.12 92 TYR A N 1
ATOM 766 C CA . TYR A 1 92 ? -0.218 3.876 16.746 1.00 83.12 92 TYR A CA 1
ATOM 767 C C . TYR A 1 92 ? 0.624 2.774 17.398 1.00 83.12 92 TYR A C 1
ATOM 769 O O . TYR A 1 92 ? 0.232 2.226 18.423 1.00 83.12 92 TYR A O 1
ATOM 777 N N . ALA A 1 93 ? 1.803 2.472 16.847 1.00 80.62 93 ALA A N 1
ATOM 778 C CA . ALA A 1 93 ? 2.677 1.446 17.410 1.00 80.62 93 ALA A CA 1
ATOM 779 C C . ALA A 1 93 ? 3.100 1.776 18.851 1.00 80.62 93 ALA A C 1
ATOM 781 O O . ALA A 1 93 ? 2.940 0.942 19.743 1.00 80.62 93 ALA A O 1
ATOM 782 N N . SER A 1 94 ? 3.543 3.012 19.095 1.00 79.25 94 SER A N 1
ATOM 783 C CA . SER A 1 94 ? 3.925 3.487 20.428 1.00 79.25 94 SER A CA 1
ATOM 784 C C . SER A 1 94 ? 2.754 3.478 21.413 1.00 79.25 94 SER A C 1
ATOM 786 O O . SER A 1 94 ? 2.904 3.004 22.538 1.00 79.25 94 SER A O 1
ATOM 788 N N . GLU A 1 95 ? 1.572 3.948 21.002 1.00 78.62 95 GLU A N 1
ATOM 789 C CA . GLU A 1 95 ? 0.371 3.950 21.852 1.00 78.62 95 GLU A CA 1
ATOM 790 C C . GLU A 1 95 ? -0.066 2.534 22.243 1.00 78.62 95 GLU A C 1
ATOM 792 O O . GLU A 1 95 ? -0.514 2.297 23.371 1.00 78.62 95 GLU A O 1
ATOM 797 N N . MET A 1 96 ? 0.090 1.581 21.326 1.00 78.38 96 MET A N 1
ATOM 798 C CA . MET A 1 96 ? -0.347 0.201 21.515 1.00 78.38 96 MET A CA 1
ATOM 799 C C . MET A 1 96 ? 0.727 -0.699 22.134 1.00 78.38 96 MET A C 1
ATOM 801 O O . MET A 1 96 ? 0.399 -1.806 22.562 1.00 78.38 96 MET A O 1
ATOM 805 N N . GLY A 1 97 ? 1.962 -0.207 22.275 1.00 76.94 97 GLY A N 1
ATOM 806 C CA . GLY A 1 97 ? 3.100 -0.983 22.772 1.00 76.94 97 GLY A CA 1
ATOM 807 C C . GLY A 1 97 ? 3.554 -2.060 21.783 1.00 76.94 97 GLY A C 1
ATOM 808 O O . GLY A 1 97 ? 3.997 -3.124 22.203 1.00 76.94 97 GLY A O 1
ATOM 809 N N . ILE A 1 98 ? 3.382 -1.809 20.483 1.00 78.56 98 ILE A N 1
ATOM 810 C CA . ILE A 1 98 ? 3.786 -2.715 19.405 1.00 78.56 98 ILE A CA 1
ATOM 811 C C . ILE A 1 98 ? 5.223 -2.372 19.013 1.00 78.56 98 ILE A C 1
ATOM 813 O O . ILE A 1 98 ? 5.504 -1.254 18.581 1.00 78.56 98 ILE A O 1
ATOM 817 N N . GLU A 1 99 ? 6.129 -3.341 19.131 1.00 73.62 99 GLU A N 1
ATOM 818 C CA . GLU A 1 99 ? 7.508 -3.193 18.671 1.00 73.62 99 GLU A CA 1
ATOM 819 C C . GLU A 1 99 ? 7.555 -3.152 17.134 1.00 73.62 99 GLU A C 1
ATOM 821 O O . GLU A 1 99 ? 7.100 -4.071 16.444 1.00 73.62 99 GLU A O 1
ATOM 826 N N . LEU A 1 100 ? 8.081 -2.056 16.581 1.00 69.44 100 LEU A N 1
ATOM 827 C CA . LEU A 1 100 ? 8.247 -1.900 15.140 1.00 69.44 100 LEU A CA 1
ATOM 828 C C . LEU A 1 100 ? 9.440 -2.731 14.670 1.00 69.44 100 LEU A C 1
ATOM 830 O O . LEU A 1 100 ? 10.584 -2.405 14.966 1.00 69.44 100 LEU A O 1
ATOM 834 N N . LYS A 1 101 ? 9.180 -3.773 13.878 1.00 67.94 101 LYS A N 1
ATOM 835 C CA . LYS A 1 101 ? 10.237 -4.451 13.120 1.00 67.94 101 LYS A CA 1
ATOM 836 C C . LYS A 1 101 ? 10.721 -3.547 11.986 1.00 67.94 101 LYS A C 1
ATOM 838 O O . LYS A 1 101 ? 9.913 -2.841 11.375 1.00 67.94 101 LYS A O 1
ATOM 843 N N . GLU A 1 102 ? 12.019 -3.604 11.683 1.00 66.31 102 GLU A N 1
ATOM 844 C CA . GLU A 1 102 ? 12.588 -2.915 10.523 1.00 66.31 102 GLU A CA 1
ATOM 845 C C . GLU A 1 102 ? 11.822 -3.300 9.252 1.00 66.31 102 GLU A C 1
ATOM 847 O O . GLU A 1 102 ? 11.630 -4.481 8.939 1.00 66.31 102 GLU A O 1
ATOM 852 N N . ARG A 1 103 ? 11.336 -2.288 8.527 1.00 74.56 103 ARG A N 1
ATOM 853 C CA . ARG A 1 103 ? 10.592 -2.500 7.286 1.00 74.56 103 ARG A CA 1
ATOM 854 C C . ARG A 1 103 ? 11.571 -2.695 6.142 1.00 74.56 103 ARG A C 1
ATOM 856 O O . ARG A 1 103 ? 12.589 -2.011 6.053 1.00 74.56 103 ARG A O 1
ATOM 863 N N . LYS A 1 104 ? 11.230 -3.604 5.231 1.00 74.38 104 LYS A N 1
ATOM 864 C CA . LYS A 1 104 ? 11.957 -3.759 3.973 1.00 74.38 104 LYS A CA 1
ATOM 865 C C . LYS A 1 104 ? 11.810 -2.455 3.185 1.00 74.38 104 LYS A C 1
ATOM 867 O O . LYS A 1 104 ? 10.693 -2.050 2.869 1.00 74.38 104 LYS A O 1
ATOM 872 N N . ARG A 1 105 ? 12.934 -1.806 2.903 1.00 73.31 105 ARG A N 1
ATOM 873 C CA . ARG A 1 105 ? 13.015 -0.704 1.945 1.00 73.31 105 ARG A CA 1
ATOM 874 C C . ARG A 1 105 ? 13.380 -1.265 0.588 1.00 73.31 105 ARG A C 1
ATOM 876 O O . ARG A 1 105 ? 14.184 -2.202 0.502 1.00 73.31 105 ARG A O 1
ATOM 883 N N . LEU A 1 106 ? 12.812 -0.693 -0.463 1.00 68.88 106 LEU A N 1
ATOM 884 C CA . LEU A 1 106 ? 13.396 -0.858 -1.782 1.00 68.88 106 LEU A CA 1
ATOM 885 C C . LEU A 1 106 ? 14.823 -0.324 -1.688 1.00 68.88 106 LEU A C 1
ATOM 887 O O . LEU A 1 106 ? 15.050 0.835 -1.341 1.00 68.88 106 LEU A O 1
ATOM 891 N N . GLN A 1 107 ? 15.801 -1.186 -1.971 1.00 66.31 107 GLN A N 1
ATOM 892 C CA . GLN A 1 107 ? 17.128 -0.669 -2.266 1.00 66.31 107 GLN A CA 1
ATOM 893 C C . GLN A 1 107 ? 16.958 0.324 -3.418 1.00 66.31 107 GLN A C 1
ATOM 895 O O . GLN A 1 107 ? 16.166 0.039 -4.330 1.00 66.31 107 GLN A O 1
ATOM 900 N N . PRO A 1 108 ? 17.652 1.477 -3.385 1.00 59.97 108 PRO A N 1
ATOM 901 C CA . PRO A 1 108 ? 17.663 2.356 -4.540 1.00 59.97 108 PRO A CA 1
ATOM 902 C C . PRO A 1 108 ? 17.974 1.494 -5.768 1.00 59.97 108 PRO A C 1
ATOM 904 O O . PRO A 1 108 ? 18.782 0.559 -5.645 1.00 59.97 108 PRO A O 1
ATOM 907 N N . PRO A 1 109 ? 17.313 1.733 -6.919 1.00 58.12 109 PRO A N 1
ATOM 908 C CA . PRO A 1 109 ? 17.668 1.030 -8.139 1.00 58.12 109 PRO A CA 1
ATOM 909 C C . PRO A 1 109 ? 19.185 1.089 -8.242 1.00 58.12 109 PRO A C 1
ATOM 911 O O . PRO A 1 109 ? 19.745 2.181 -8.128 1.00 58.12 109 PRO A O 1
ATOM 914 N N . LYS A 1 110 ? 19.857 -0.065 -8.369 1.00 55.47 110 LYS A N 1
ATOM 915 C CA . LYS A 1 110 ? 21.272 -0.062 -8.745 1.00 55.47 110 LYS A CA 1
ATOM 916 C C . LYS A 1 110 ? 21.340 0.867 -9.944 1.00 55.47 110 LYS A C 1
ATOM 918 O O . LYS A 1 110 ? 20.697 0.559 -10.947 1.00 55.47 110 LYS A O 1
ATOM 923 N N . GLU A 1 111 ? 22.017 2.007 -9.808 1.00 53.25 111 GLU A N 1
ATOM 924 C CA . GLU A 1 111 ? 22.268 2.872 -10.947 1.00 53.25 111 GLU A CA 1
ATOM 925 C C . GLU A 1 111 ? 22.868 1.958 -12.002 1.00 53.25 111 GLU A C 1
ATOM 927 O O . GLU A 1 111 ? 23.934 1.370 -11.801 1.00 53.25 111 GLU A O 1
ATOM 932 N N . ILE A 1 112 ? 22.128 1.729 -13.085 1.00 58.28 112 ILE A N 1
ATOM 933 C CA . ILE A 1 112 ? 22.670 1.021 -14.229 1.00 58.28 112 ILE A CA 1
ATOM 934 C C . ILE A 1 112 ? 23.607 2.046 -14.858 1.00 58.28 112 ILE A C 1
ATOM 936 O O . ILE A 1 112 ? 23.240 2.752 -15.794 1.00 58.28 112 ILE A O 1
ATOM 940 N N . THR A 1 113 ? 24.811 2.169 -14.301 1.00 62.06 113 THR A N 1
ATOM 941 C CA . THR A 1 113 ? 25.952 2.840 -14.920 1.00 62.06 113 THR A CA 1
ATOM 942 C C . THR A 1 113 ? 26.422 1.940 -16.058 1.00 62.06 113 THR A C 1
ATOM 944 O O . THR A 1 113 ? 27.451 1.273 -16.015 1.00 62.06 113 THR A O 1
ATOM 947 N N . GLY A 1 114 ? 25.560 1.821 -17.064 1.00 74.31 114 GLY A N 1
ATOM 948 C CA . GLY A 1 114 ? 25.831 1.071 -18.271 1.00 74.31 114 GLY A CA 1
ATOM 949 C C . GLY A 1 114 ? 26.704 1.894 -19.205 1.00 74.31 114 GLY A C 1
ATOM 950 O O . GLY A 1 114 ? 26.606 3.118 -19.268 1.00 74.31 114 GLY A O 1
ATOM 951 N N . PHE A 1 115 ? 27.534 1.211 -19.977 1.00 80.12 115 PHE A N 1
ATOM 952 C CA . PHE A 1 115 ? 28.224 1.821 -21.101 1.00 80.12 115 PHE A CA 1
ATOM 953 C C . PHE A 1 115 ? 27.190 2.034 -22.210 1.00 80.12 115 PHE A C 1
ATOM 955 O O . PHE A 1 115 ? 26.618 1.063 -22.708 1.00 80.12 115 PHE A O 1
ATOM 962 N N . SER A 1 116 ? 26.896 3.286 -22.556 1.00 85.81 116 SER A N 1
ATOM 963 C CA . SER A 1 116 ? 25.911 3.615 -23.586 1.00 85.81 116 SER A CA 1
ATOM 964 C C . SER A 1 116 ? 26.539 3.618 -24.977 1.00 85.81 116 SER A C 1
ATOM 966 O O . SER A 1 116 ? 27.687 4.021 -25.168 1.00 85.81 116 SER A O 1
ATOM 968 N N . CYS A 1 117 ? 25.777 3.163 -25.968 1.00 83.75 117 CYS A N 1
ATOM 969 C CA . CYS A 1 117 ? 26.154 3.334 -27.362 1.00 83.75 117 CYS A CA 1
ATOM 970 C C . CYS A 1 117 ? 25.842 4.756 -27.839 1.00 83.75 117 CYS A C 1
ATOM 972 O O . CYS A 1 117 ? 24.716 5.230 -27.717 1.00 83.75 117 CYS A O 1
ATOM 974 N N . ASP A 1 118 ? 26.829 5.402 -28.449 1.00 81.06 118 ASP A N 1
ATOM 975 C CA . ASP A 1 118 ? 26.735 6.724 -29.069 1.00 81.06 118 ASP A CA 1
ATOM 976 C C . ASP A 1 118 ? 25.815 6.758 -30.301 1.00 81.06 118 ASP A C 1
ATOM 978 O O . ASP A 1 118 ? 25.288 7.811 -30.643 1.00 81.06 118 ASP A O 1
ATOM 982 N N . VAL A 1 119 ? 25.588 5.609 -30.945 1.00 79.38 119 VAL A N 1
ATOM 983 C CA . VAL A 1 119 ? 24.800 5.506 -32.184 1.00 79.38 119 VAL A CA 1
ATOM 984 C C . VAL A 1 119 ? 23.320 5.203 -31.923 1.00 79.38 119 VAL A C 1
ATOM 986 O O . VAL A 1 119 ? 22.461 5.715 -32.634 1.00 79.38 119 VAL A O 1
ATOM 989 N N . CYS A 1 120 ? 22.995 4.367 -30.930 1.00 83.25 120 CYS A N 1
ATOM 990 C CA . CYS A 1 120 ? 21.609 3.938 -30.676 1.00 83.25 120 CYS A CA 1
ATOM 991 C C . CYS A 1 120 ? 21.166 3.997 -29.207 1.00 83.25 120 CYS A C 1
ATOM 993 O O . CYS A 1 120 ? 20.093 3.498 -28.873 1.00 83.25 120 CYS A O 1
ATOM 995 N N . SER A 1 121 ? 21.994 4.555 -28.320 1.00 79.38 121 SER A N 1
ATOM 996 C CA . SER A 1 121 ? 21.709 4.726 -26.885 1.00 79.38 121 SER A CA 1
ATOM 997 C C . SER A 1 121 ? 21.392 3.438 -26.110 1.00 79.38 121 SER A C 1
ATOM 999 O O . SER A 1 121 ? 20.946 3.503 -24.966 1.00 79.38 121 SER A O 1
ATOM 1001 N N . SER A 1 122 ? 21.672 2.263 -26.684 1.00 79.69 122 SER A N 1
ATOM 1002 C CA . SER A 1 122 ? 21.581 0.981 -25.975 1.00 79.69 122 SER A CA 1
ATOM 1003 C C . SER A 1 122 ? 22.584 0.929 -24.817 1.00 79.69 122 SER A C 1
ATOM 1005 O O . SER A 1 122 ? 23.723 1.377 -24.969 1.00 79.69 122 SER A O 1
ATOM 1007 N N . LEU A 1 123 ? 22.165 0.381 -23.671 1.00 86.19 123 LEU A N 1
ATOM 1008 C CA . LEU A 1 123 ? 22.973 0.277 -22.453 1.00 86.19 123 LEU A CA 1
ATOM 1009 C C . LEU A 1 123 ? 23.568 -1.122 -22.295 1.00 86.19 123 LEU A C 1
ATOM 1011 O O . LEU A 1 123 ? 22.874 -2.128 -22.434 1.00 86.19 123 LEU A O 1
ATOM 1015 N N . PHE A 1 124 ? 24.850 -1.170 -21.943 1.00 84.69 124 PHE A N 1
ATOM 1016 C CA . PHE A 1 124 ? 25.614 -2.403 -21.796 1.00 84.69 124 PHE A CA 1
ATOM 1017 C C . PHE A 1 124 ? 26.235 -2.512 -20.407 1.00 84.69 124 PHE A C 1
ATOM 1019 O O . PHE A 1 124 ? 26.700 -1.524 -19.844 1.00 84.69 124 PHE A O 1
ATOM 1026 N N . SER A 1 125 ? 26.290 -3.727 -19.861 1.00 83.81 125 SER A N 1
ATOM 1027 C CA . SER A 1 125 ? 26.862 -3.996 -18.533 1.00 83.81 125 SER A CA 1
ATOM 1028 C C . SER A 1 125 ? 28.395 -3.982 -18.501 1.00 83.81 125 SER A C 1
ATOM 1030 O O . SER A 1 125 ? 28.981 -3.984 -17.422 1.00 83.81 125 SER A O 1
ATOM 1032 N N . SER A 1 126 ? 29.064 -3.971 -19.660 1.00 83.94 126 SER A N 1
ATOM 1033 C CA . SER A 1 126 ? 30.526 -3.904 -19.761 1.00 83.94 126 SER A CA 1
ATOM 1034 C C . SER A 1 126 ? 30.988 -3.172 -21.023 1.00 83.94 126 SER A C 1
ATOM 1036 O O . SER A 1 126 ? 30.320 -3.216 -22.059 1.00 83.94 126 SER A O 1
ATOM 1038 N N . ALA A 1 127 ? 32.174 -2.559 -20.975 1.00 84.31 127 ALA A N 1
ATOM 1039 C CA . ALA A 1 127 ? 32.773 -1.901 -22.138 1.00 84.31 127 ALA A CA 1
ATOM 1040 C C . ALA A 1 127 ? 33.009 -2.877 -23.308 1.00 84.31 127 ALA A C 1
ATOM 1042 O O . ALA A 1 127 ? 32.856 -2.510 -24.470 1.00 84.31 127 ALA A O 1
ATOM 1043 N N . GLU A 1 128 ? 33.328 -4.142 -23.021 1.00 87.44 128 GLU A N 1
ATOM 1044 C CA . GLU A 1 128 ? 33.553 -5.173 -24.040 1.00 87.44 128 GLU A CA 1
ATOM 1045 C C . GLU A 1 128 ? 32.268 -5.525 -24.806 1.00 87.44 128 GLU A C 1
ATOM 1047 O O . GLU A 1 128 ? 32.276 -5.655 -26.034 1.00 87.44 128 GLU A O 1
ATOM 1052 N N . SER A 1 129 ? 31.138 -5.615 -24.097 1.00 87.50 129 SER A N 1
ATOM 1053 C CA . SER A 1 129 ? 29.837 -5.856 -24.727 1.00 87.50 129 SER A CA 1
ATOM 1054 C C . SER A 1 129 ? 29.383 -4.665 -25.577 1.00 87.50 129 SER A C 1
ATOM 1056 O O . SER A 1 129 ? 28.914 -4.890 -26.697 1.00 87.50 129 SER A O 1
ATOM 1058 N N . LEU A 1 130 ? 29.643 -3.429 -25.130 1.00 87.56 130 LEU A N 1
ATOM 1059 C CA . LEU A 1 130 ? 29.460 -2.225 -25.947 1.00 87.56 130 LEU A CA 1
ATOM 1060 C C . LEU A 1 130 ? 30.351 -2.247 -27.200 1.00 87.56 130 LEU A C 1
ATOM 1062 O O . LEU A 1 130 ? 29.867 -1.985 -28.296 1.00 87.56 130 LEU A O 1
ATOM 1066 N N . LEU A 1 131 ? 31.640 -2.585 -27.079 1.00 84.56 131 LEU A N 1
ATOM 1067 C CA . LEU A 1 131 ? 32.564 -2.636 -28.221 1.00 84.56 131 LEU A CA 1
ATOM 1068 C C . LEU A 1 131 ? 32.142 -3.674 -29.264 1.00 84.56 131 LEU A C 1
ATOM 1070 O O . LEU A 1 131 ? 32.255 -3.425 -30.465 1.00 84.56 131 LEU A O 1
ATOM 1074 N N . ARG A 1 132 ? 31.647 -4.835 -28.823 1.00 86.56 132 ARG A N 1
ATOM 1075 C CA . ARG A 1 132 ? 31.096 -5.858 -29.720 1.00 86.56 132 ARG A CA 1
ATOM 1076 C C . ARG A 1 132 ? 29.817 -5.374 -30.398 1.00 86.56 132 ARG A C 1
ATOM 1078 O O . ARG A 1 132 ? 29.691 -5.537 -31.607 1.00 86.56 132 ARG A O 1
ATOM 1085 N N . HIS A 1 133 ? 28.910 -4.757 -29.646 1.00 84.75 133 HIS A N 1
ATOM 1086 C CA . HIS A 1 133 ? 27.693 -4.165 -30.196 1.00 84.75 133 HIS A CA 1
ATOM 1087 C C . HIS A 1 133 ? 27.995 -3.043 -31.196 1.00 84.75 133 HIS A C 1
ATOM 1089 O O . HIS A 1 133 ? 27.415 -2.999 -32.270 1.00 84.75 133 HIS A O 1
ATOM 1095 N N . ARG A 1 134 ? 28.975 -2.178 -30.926 1.00 81.50 134 ARG A N 1
ATOM 1096 C CA . ARG A 1 134 ? 29.325 -1.075 -31.828 1.00 81.50 134 ARG A CA 1
ATOM 1097 C C . ARG A 1 134 ? 29.738 -1.557 -33.222 1.00 81.50 134 ARG A C 1
ATOM 1099 O O . ARG A 1 134 ? 29.505 -0.863 -34.205 1.00 81.50 134 ARG A O 1
ATOM 1106 N N . LYS A 1 135 ? 30.300 -2.767 -33.324 1.00 81.81 135 LYS A N 1
ATOM 1107 C CA . LYS A 1 135 ? 30.650 -3.408 -34.604 1.00 81.81 135 LYS A CA 1
ATOM 1108 C C . LYS A 1 135 ? 29.434 -3.883 -35.404 1.00 81.81 135 LYS A C 1
ATOM 1110 O O . LYS A 1 135 ? 29.586 -4.148 -36.591 1.00 81.81 135 LYS A O 1
ATOM 1115 N N . THR A 1 136 ? 28.260 -4.010 -34.783 1.00 78.81 136 THR A N 1
ATOM 1116 C CA . THR A 1 136 ? 27.013 -4.337 -35.490 1.00 78.81 136 THR A CA 1
ATOM 1117 C C . THR A 1 136 ? 26.372 -3.108 -36.124 1.00 78.81 136 THR A C 1
ATOM 1119 O O . THR A 1 136 ? 25.485 -3.260 -36.959 1.00 78.81 136 THR A O 1
ATOM 1122 N N . HIS A 1 137 ? 26.802 -1.894 -35.758 1.00 73.62 137 HIS A N 1
ATOM 1123 C CA . HIS A 1 137 ? 26.384 -0.706 -36.487 1.00 73.62 137 HIS A CA 1
ATOM 1124 C C . HIS A 1 137 ? 27.037 -0.680 -37.872 1.00 73.62 137 HIS A C 1
ATOM 1126 O O . HIS A 1 137 ? 28.234 -0.963 -37.998 1.00 73.62 137 HIS A O 1
ATOM 1132 N N . PRO A 1 138 ? 26.277 -0.321 -38.922 1.00 65.94 138 PRO A N 1
ATOM 1133 C CA . PRO A 1 138 ? 26.860 -0.066 -40.227 1.00 65.94 138 PRO A CA 1
ATOM 1134 C C . PRO A 1 138 ? 27.919 1.031 -40.075 1.00 65.94 138 PRO A C 1
ATOM 1136 O O . PRO A 1 138 ? 27.688 2.044 -39.421 1.00 65.94 138 PRO A O 1
ATOM 1139 N N . ARG A 1 139 ? 29.109 0.805 -40.641 1.00 58.41 139 ARG A N 1
ATOM 1140 C CA . ARG A 1 139 ? 30.269 1.702 -40.545 1.00 58.41 139 ARG A CA 1
ATOM 1141 C C . ARG A 1 139 ? 30.014 2.977 -41.360 1.00 58.41 139 ARG A C 1
ATOM 1143 O O . ARG A 1 139 ? 30.578 3.162 -42.434 1.00 58.41 139 ARG A O 1
ATOM 1150 N N . THR A 1 140 ? 29.155 3.862 -40.867 1.00 52.75 140 THR A N 1
ATOM 1151 C CA . THR A 1 140 ? 28.783 5.147 -41.484 1.00 52.75 140 THR A CA 1
ATOM 1152 C C . THR A 1 140 ? 29.842 6.224 -41.242 1.00 52.75 140 THR A C 1
ATOM 1154 O O . THR A 1 140 ? 29.543 7.340 -40.849 1.00 52.75 140 THR A O 1
ATOM 1157 N N . GLU A 1 141 ? 31.099 5.874 -41.499 1.00 52.00 141 GLU A N 1
ATOM 1158 C CA . GLU A 1 141 ? 32.253 6.783 -41.591 1.00 52.00 141 GLU A CA 1
ATOM 1159 C C . GLU A 1 141 ? 33.026 6.495 -42.899 1.00 52.00 141 GLU A C 1
ATOM 1161 O O . GLU A 1 141 ? 34.216 6.777 -43.041 1.00 52.00 141 GLU A O 1
ATOM 1166 N N . GLN A 1 142 ? 32.370 5.893 -43.901 1.00 51.69 142 GLN A N 1
ATOM 1167 C CA . GLN A 1 142 ? 32.943 5.720 -45.233 1.00 51.69 142 GLN A CA 1
ATOM 1168 C C . GLN A 1 142 ? 32.532 6.911 -46.105 1.00 51.69 142 GLN A C 1
ATOM 1170 O O . GLN A 1 142 ? 31.577 6.853 -46.873 1.00 51.69 142 GLN A O 1
ATOM 1175 N N . LYS A 1 143 ? 33.279 8.010 -45.963 1.00 52.00 143 LYS A N 1
ATOM 1176 C CA . LYS A 1 143 ? 33.336 9.140 -46.903 1.00 52.00 143 LYS A CA 1
ATOM 1177 C C . LYS A 1 143 ? 33.282 8.582 -48.336 1.00 52.00 143 LYS A C 1
ATOM 1179 O O . LYS A 1 143 ? 34.246 7.948 -48.759 1.00 52.00 143 LYS A O 1
ATOM 1184 N N . SER A 1 144 ? 32.171 8.741 -49.054 1.00 51.91 144 SER A N 1
ATOM 1185 C CA . SER A 1 144 ? 32.002 8.256 -50.431 1.00 51.91 144 SER A CA 1
ATOM 1186 C C . SER A 1 144 ? 33.029 8.949 -51.334 1.00 51.91 144 SER A C 1
ATOM 1188 O O . SER A 1 144 ? 32.837 10.102 -51.723 1.00 51.91 144 SER A O 1
ATOM 1190 N N . ARG A 1 145 ? 34.168 8.291 -51.594 1.00 59.12 145 ARG A N 1
ATOM 1191 C CA . ARG A 1 145 ? 35.334 8.906 -52.262 1.00 59.12 145 ARG A CA 1
ATOM 1192 C C . ARG A 1 145 ? 35.160 9.038 -53.772 1.00 59.12 145 ARG A C 1
ATOM 1194 O O . ARG A 1 145 ? 35.898 9.794 -54.393 1.00 59.12 145 ARG A O 1
ATOM 1201 N N . HIS A 1 146 ? 34.205 8.319 -54.360 1.00 70.06 146 HIS A N 1
ATOM 1202 C CA . HIS A 1 146 ? 34.084 8.198 -55.805 1.00 70.06 146 HIS A CA 1
ATOM 1203 C C . HIS A 1 146 ? 32.747 8.772 -56.285 1.00 70.06 146 HIS A C 1
ATOM 1205 O O . HIS A 1 146 ? 31.734 8.076 -56.365 1.00 70.06 146 HIS A O 1
ATOM 1211 N N . ARG A 1 147 ? 32.743 10.081 -56.555 1.00 76.19 147 ARG A N 1
ATOM 1212 C CA . ARG A 1 147 ? 31.588 10.829 -57.067 1.00 76.19 147 ARG A CA 1
ATOM 1213 C C . ARG A 1 147 ? 31.677 10.974 -58.586 1.00 76.19 147 ARG A C 1
ATOM 1215 O O . ARG A 1 147 ? 32.771 11.152 -59.119 1.00 76.19 147 ARG A O 1
ATOM 1222 N N . CYS A 1 148 ? 30.536 10.919 -59.265 1.00 80.56 148 CYS A N 1
ATOM 1223 C CA . CYS A 1 148 ? 30.441 11.281 -60.674 1.00 80.56 148 CYS A CA 1
ATOM 1224 C C . CYS A 1 148 ? 30.654 12.801 -60.851 1.00 80.56 148 CYS A C 1
ATOM 1226 O O . CYS A 1 148 ? 30.074 13.579 -60.090 1.00 80.56 148 CYS A O 1
ATOM 1228 N N . PRO A 1 149 ? 31.462 13.253 -61.826 1.00 75.44 149 PRO A N 1
ATOM 1229 C CA . PRO A 1 149 ? 31.622 14.679 -62.112 1.00 75.44 149 PRO A CA 1
ATOM 1230 C C . PRO A 1 149 ? 30.379 15.314 -62.757 1.00 75.44 149 PRO A C 1
ATOM 1232 O O . PRO A 1 14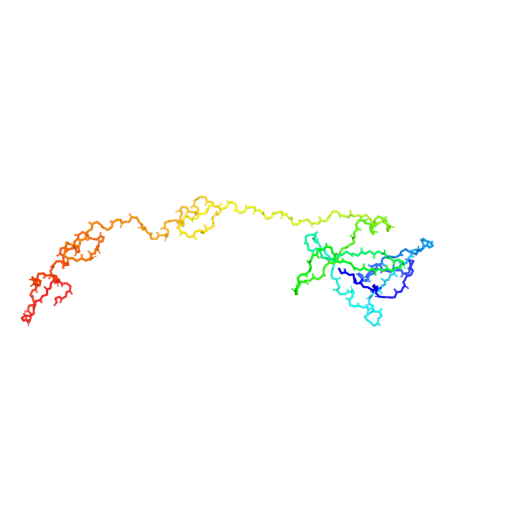9 ? 30.186 16.518 -62.623 1.00 75.44 149 PRO A O 1
ATOM 1235 N N . GLU A 1 150 ? 29.528 14.527 -63.424 1.00 77.44 150 GLU A N 1
ATOM 1236 C CA . GLU A 1 150 ? 28.400 15.032 -64.224 1.00 77.44 150 GLU A CA 1
ATOM 1237 C C . GLU A 1 150 ? 27.042 14.950 -63.515 1.00 77.44 150 GLU A C 1
ATOM 1239 O O . GLU A 1 150 ? 26.071 15.563 -63.957 1.00 77.44 150 GLU A O 1
ATOM 1244 N N . CYS A 1 151 ? 26.935 14.211 -62.405 1.00 82.06 151 CYS A N 1
ATOM 1245 C CA . CYS A 1 151 ? 25.676 14.082 -61.677 1.00 82.06 151 CYS A CA 1
ATOM 1246 C C . CYS A 1 151 ? 25.871 13.834 -60.167 1.00 82.06 151 CYS A C 1
ATOM 1248 O O . CYS A 1 151 ? 26.989 13.613 -59.693 1.00 82.06 151 CYS A O 1
ATOM 1250 N N . PRO A 1 152 ? 24.792 13.858 -59.361 1.00 76.62 152 PRO A N 1
ATOM 1251 C CA . PRO A 1 152 ? 24.868 13.612 -57.918 1.00 76.62 152 PRO A CA 1
ATOM 1252 C C . PRO A 1 152 ? 25.239 12.173 -57.516 1.00 76.62 152 PRO A C 1
ATOM 1254 O O . PRO A 1 152 ? 25.332 11.898 -56.322 1.00 76.62 152 PRO A O 1
ATOM 1257 N N . TYR A 1 153 ? 25.438 11.256 -58.468 1.00 79.25 153 TYR A N 1
ATOM 1258 C CA . TYR A 1 153 ? 25.756 9.857 -58.189 1.00 79.25 153 TYR A CA 1
ATOM 1259 C C . TYR A 1 153 ? 27.097 9.705 -57.455 1.00 79.25 153 TYR A C 1
ATOM 1261 O O . TYR A 1 153 ? 28.113 10.303 -57.826 1.00 79.25 153 TYR A O 1
ATOM 1269 N N . SER A 1 154 ? 27.119 8.860 -56.424 1.00 79.31 154 SER A N 1
ATOM 1270 C CA . SER A 1 154 ? 28.324 8.509 -55.675 1.00 79.31 154 SER A CA 1
ATOM 1271 C C . SER A 1 154 ? 28.324 7.032 -55.296 1.00 79.31 154 SER A C 1
ATOM 1273 O O . SER A 1 154 ? 27.282 6.393 -55.160 1.00 79.31 154 SER A O 1
ATOM 1275 N N . THR A 1 155 ? 29.521 6.473 -55.162 1.00 79.44 155 THR A N 1
ATOM 1276 C CA . THR A 1 155 ? 29.727 5.063 -54.833 1.00 79.44 155 THR A CA 1
ATOM 1277 C C . THR A 1 155 ? 30.990 4.895 -53.995 1.00 79.44 155 THR A C 1
ATOM 1279 O O . THR A 1 155 ? 31.915 5.712 -54.008 1.00 79.44 155 THR A O 1
ATOM 1282 N N . ASP A 1 156 ? 31.000 3.830 -53.216 1.00 75.12 156 ASP A N 1
ATOM 1283 C CA . ASP A 1 156 ? 32.089 3.359 -52.374 1.00 75.12 156 ASP A CA 1
ATOM 1284 C C . ASP A 1 156 ? 33.075 2.444 -53.125 1.00 75.12 156 ASP A C 1
ATOM 1286 O O . ASP A 1 156 ? 34.184 2.219 -52.641 1.00 75.12 156 ASP A O 1
ATOM 1290 N N . ILE A 1 157 ? 32.716 1.977 -54.328 1.00 78.00 157 ILE A N 1
ATOM 1291 C CA . ILE A 1 157 ? 33.530 1.076 -55.155 1.00 78.00 157 ILE A CA 1
ATOM 1292 C C . ILE A 1 157 ? 34.233 1.867 -56.264 1.00 78.00 157 ILE A C 1
ATOM 1294 O O . ILE A 1 157 ? 33.585 2.463 -57.119 1.00 78.00 157 ILE A O 1
ATOM 1298 N N . ALA A 1 158 ? 35.565 1.815 -56.314 1.00 74.88 158 ALA A N 1
ATOM 1299 C CA . ALA A 1 158 ? 36.379 2.619 -57.234 1.00 74.88 158 ALA A CA 1
ATOM 1300 C C . ALA A 1 158 ? 36.116 2.385 -58.741 1.00 74.88 158 ALA A C 1
ATOM 1302 O O . ALA A 1 158 ? 36.381 3.275 -59.546 1.00 74.88 158 ALA A O 1
ATOM 1303 N N . THR A 1 159 ? 35.594 1.220 -59.142 1.00 78.25 159 THR A N 1
ATOM 1304 C CA . THR A 1 159 ? 35.318 0.868 -60.553 1.00 78.25 159 THR A CA 1
ATOM 1305 C C . THR A 1 159 ? 33.935 1.309 -61.040 1.00 78.25 159 THR A C 1
ATOM 1307 O O . THR A 1 159 ? 33.714 1.476 -62.240 1.00 78.25 159 THR A O 1
ATOM 1310 N N . ASN A 1 160 ? 32.996 1.543 -60.121 1.00 82.31 160 ASN A N 1
ATOM 1311 C CA . ASN A 1 160 ? 31.624 1.925 -60.444 1.00 82.31 160 ASN A CA 1
ATOM 1312 C C . ASN A 1 160 ? 31.462 3.302 -61.113 1.00 82.31 160 ASN A C 1
ATOM 1314 O O . ASN A 1 160 ? 30.587 3.398 -61.969 1.00 82.31 160 ASN A O 1
ATOM 1318 N N . PRO A 1 161 ? 32.249 4.352 -60.799 1.00 80.25 161 PRO A N 1
ATOM 1319 C CA . PRO A 1 161 ? 32.135 5.644 -61.471 1.00 80.25 161 PRO A CA 1
ATOM 1320 C C . PRO A 1 161 ? 32.480 5.547 -62.954 1.00 80.25 161 PRO A C 1
ATOM 1322 O O . PRO A 1 161 ? 31.750 6.083 -63.771 1.00 80.25 161 PRO A O 1
ATOM 1325 N N . GLN A 1 162 ? 33.541 4.815 -63.312 1.00 81.81 162 GLN A N 1
ATOM 1326 C CA . GLN A 1 162 ? 33.940 4.623 -64.712 1.00 81.81 162 GLN A CA 1
ATOM 1327 C C . GLN A 1 162 ? 32.848 3.898 -65.506 1.00 81.81 162 GLN A C 1
ATOM 1329 O O . GLN A 1 162 ? 32.473 4.319 -66.594 1.00 81.81 162 GLN A O 1
ATOM 1334 N N . ARG A 1 163 ? 32.261 2.850 -64.917 1.00 84.38 163 ARG A N 1
ATOM 1335 C CA . ARG A 1 163 ? 31.111 2.147 -65.502 1.00 84.38 163 ARG A CA 1
ATOM 1336 C C . ARG A 1 163 ? 29.878 3.046 -65.615 1.00 84.38 163 ARG A C 1
ATOM 1338 O O . ARG A 1 163 ? 29.160 2.981 -66.603 1.00 84.38 163 ARG A O 1
ATOM 1345 N N . HIS A 1 164 ? 29.631 3.872 -64.604 1.00 87.31 164 HIS A N 1
ATOM 1346 C CA . HIS A 1 164 ? 28.531 4.828 -64.592 1.00 87.31 164 HIS A CA 1
ATOM 1347 C C . HIS A 1 164 ? 28.704 5.918 -65.663 1.00 87.31 164 HIS A C 1
ATOM 1349 O O . HIS A 1 164 ? 27.724 6.295 -66.288 1.00 87.31 164 HIS A O 1
ATOM 1355 N N . LEU A 1 165 ? 29.926 6.361 -65.975 1.00 85.56 165 LEU A N 1
ATOM 1356 C CA . LEU A 1 165 ? 30.161 7.326 -67.059 1.00 85.56 165 LEU A CA 1
ATOM 1357 C C . LEU A 1 165 ? 29.698 6.817 -68.435 1.00 85.56 165 LEU A C 1
ATOM 1359 O O . LEU A 1 165 ? 29.285 7.621 -69.266 1.00 85.56 165 LEU A O 1
ATOM 1363 N N . LEU A 1 166 ? 29.642 5.498 -68.655 1.00 87.81 166 LEU A N 1
ATOM 1364 C CA . LEU A 1 166 ? 29.070 4.921 -69.881 1.00 87.81 166 LEU A CA 1
ATOM 1365 C C . LEU A 1 166 ? 27.577 5.251 -70.051 1.00 87.81 166 LEU A C 1
ATOM 1367 O O . LEU A 1 166 ? 27.073 5.254 -71.173 1.00 87.81 166 LEU A O 1
ATOM 1371 N N . THR A 1 167 ? 26.853 5.558 -68.964 1.00 83.94 167 THR A N 1
ATOM 1372 C CA . THR A 1 167 ? 25.455 6.012 -69.060 1.00 83.94 167 THR A CA 1
ATOM 1373 C C . THR A 1 167 ? 25.343 7.453 -69.542 1.00 83.94 167 THR A C 1
ATOM 1375 O O . THR A 1 167 ? 24.315 7.815 -70.106 1.00 83.94 167 THR A O 1
ATOM 1378 N N . HIS A 1 168 ? 26.388 8.258 -69.337 1.00 85.81 168 HIS A N 1
ATOM 1379 C CA . HIS A 1 168 ? 26.469 9.628 -69.836 1.00 85.81 168 HIS A CA 1
ATOM 1380 C C . HIS A 1 168 ? 26.939 9.667 -71.295 1.00 85.81 168 HIS A C 1
ATOM 1382 O O . HIS A 1 168 ? 26.315 10.327 -72.121 1.00 85.81 168 HIS A O 1
ATOM 1388 N N . SER A 1 169 ? 27.989 8.911 -71.637 1.00 83.88 169 SER A N 1
ATOM 1389 C CA . SER A 1 169 ? 28.528 8.868 -73.006 1.00 83.88 169 SER A CA 1
ATOM 1390 C C . SER A 1 169 ? 27.686 8.030 -73.973 1.00 83.88 169 SER A C 1
ATOM 1392 O O . SER A 1 169 ? 27.786 8.192 -75.188 1.00 83.88 169 SER A O 1
ATOM 1394 N N . GLY A 1 170 ? 26.868 7.108 -73.455 1.00 84.00 170 GLY A N 1
ATOM 1395 C CA . GLY A 1 170 ? 26.105 6.158 -74.263 1.00 84.00 170 GLY A CA 1
ATOM 1396 C C . GLY A 1 170 ? 26.968 5.081 -74.931 1.00 84.00 170 GLY A C 1
ATOM 1397 O O . GLY A 1 170 ? 26.459 4.323 -75.763 1.00 84.00 170 GLY A O 1
ATOM 1398 N N . GLU A 1 171 ? 28.254 4.987 -74.583 1.00 85.94 171 GLU A N 1
ATOM 1399 C CA . GLU A 1 171 ? 29.158 3.973 -75.115 1.00 85.94 171 GLU A CA 1
ATOM 1400 C C . GLU A 1 171 ? 28.730 2.565 -74.682 1.00 85.94 171 GLU A C 1
ATOM 1402 O O . GLU A 1 171 ? 28.421 2.292 -73.521 1.00 85.94 171 GLU A O 1
ATOM 1407 N N . LYS A 1 172 ? 28.725 1.634 -75.642 1.00 88.19 172 LYS A N 1
ATOM 1408 C CA . LYS A 1 172 ? 28.320 0.236 -75.433 1.00 88.19 172 LYS A CA 1
ATOM 1409 C C . LYS A 1 172 ? 29.405 -0.710 -75.951 1.00 88.19 172 LYS A C 1
ATOM 1411 O O . LYS A 1 172 ? 29.299 -1.215 -77.076 1.00 88.19 172 LYS A O 1
ATOM 1416 N N . PRO A 1 173 ? 30.482 -0.922 -75.174 1.00 86.56 173 PRO A N 1
ATOM 1417 C CA . PRO A 1 173 ? 31.666 -1.640 -75.642 1.00 86.56 173 PRO A CA 1
ATOM 1418 C C . PRO A 1 173 ? 31.386 -3.107 -75.980 1.00 86.56 173 PRO A C 1
ATOM 1420 O O . PRO A 1 173 ? 32.033 -3.666 -76.862 1.00 86.56 173 PRO A O 1
ATOM 1423 N N . HIS A 1 174 ? 30.402 -3.724 -75.325 1.00 88.94 174 HIS A N 1
ATOM 1424 C CA . HIS A 1 174 ? 30.143 -5.157 -75.421 1.00 88.94 174 HIS A CA 1
ATOM 1425 C C . HIS A 1 174 ? 29.097 -5.461 -76.496 1.00 88.94 174 HIS A C 1
ATOM 1427 O O . HIS A 1 174 ? 27.971 -4.983 -76.401 1.00 88.94 174 HIS A O 1
ATOM 1433 N N . ALA A 1 175 ? 29.450 -6.247 -77.515 1.00 90.25 175 ALA A N 1
ATOM 1434 C CA . ALA A 1 175 ? 28.541 -6.652 -78.590 1.00 90.25 175 ALA A CA 1
ATOM 1435 C C . ALA A 1 175 ? 28.048 -8.092 -78.396 1.00 90.25 175 ALA A C 1
ATOM 1437 O O . ALA A 1 175 ? 28.842 -8.974 -78.065 1.00 90.25 175 ALA A O 1
ATOM 1438 N N . CYS A 1 176 ? 26.751 -8.327 -78.621 1.00 90.25 176 CYS A N 1
ATOM 1439 C CA . CYS A 1 176 ? 26.156 -9.661 -78.587 1.00 90.25 176 CYS A CA 1
ATOM 1440 C C . CYS A 1 176 ? 26.670 -10.507 -79.764 1.00 90.25 176 CYS A C 1
ATOM 1442 O O . CYS A 1 176 ? 26.607 -10.052 -80.905 1.00 90.25 176 CYS A O 1
ATOM 1444 N N . PRO A 1 177 ? 27.131 -11.751 -79.537 1.00 89.56 177 PRO A N 1
ATOM 1445 C CA . PRO A 1 177 ? 27.609 -12.607 -80.623 1.00 89.56 177 PRO A CA 1
ATOM 1446 C C . PRO A 1 177 ? 26.483 -13.110 -81.542 1.00 89.56 177 PRO A C 1
ATOM 1448 O O . PRO A 1 177 ? 26.759 -13.579 -82.642 1.00 89.56 177 PRO A O 1
ATOM 1451 N N . HIS A 1 178 ? 25.221 -13.021 -81.109 1.00 90.94 178 HIS A N 1
ATOM 1452 C CA . HIS A 1 178 ? 24.067 -13.580 -81.824 1.00 90.94 178 HIS A CA 1
ATOM 1453 C C . HIS A 1 178 ? 23.139 -12.525 -82.441 1.00 90.94 178 HIS A C 1
ATOM 1455 O O . HIS A 1 178 ? 22.223 -12.878 -83.181 1.00 90.94 178 HIS A O 1
ATOM 1461 N N . CYS A 1 179 ? 23.321 -11.238 -82.134 1.00 91.69 179 CYS A N 1
ATOM 1462 C CA . CYS A 1 179 ? 22.458 -10.173 -82.646 1.00 91.69 179 CYS A CA 1
ATOM 1463 C C . CYS A 1 179 ? 23.189 -8.816 -82.651 1.00 91.69 179 CYS A C 1
ATOM 1465 O O . CYS A 1 179 ? 24.196 -8.666 -81.966 1.00 91.69 179 CYS A O 1
ATOM 1467 N N . PRO A 1 180 ? 22.688 -7.783 -83.354 1.00 88.06 180 PRO A N 1
ATOM 1468 C CA . PRO A 1 180 ? 23.373 -6.488 -83.459 1.00 88.06 180 PRO A CA 1
ATOM 1469 C C . PRO A 1 180 ? 23.314 -5.628 -82.179 1.00 88.06 180 PRO A C 1
ATOM 1471 O O . PRO A 1 180 ? 23.717 -4.464 -82.196 1.00 88.06 180 PRO A O 1
ATOM 1474 N N . LYS A 1 181 ? 22.787 -6.153 -81.064 1.00 88.44 181 LYS A N 1
ATOM 1475 C CA . LYS A 1 181 ? 22.680 -5.403 -79.807 1.00 88.44 181 LYS A CA 1
ATOM 1476 C C . LYS A 1 181 ? 24.048 -5.231 -79.151 1.00 88.44 181 LYS A C 1
ATOM 1478 O O . LYS A 1 181 ? 24.890 -6.128 -79.165 1.00 88.44 181 LYS A O 1
ATOM 1483 N N . ARG A 1 182 ? 24.234 -4.067 -78.529 1.00 90.69 182 ARG A N 1
ATOM 1484 C CA . ARG A 1 182 ? 25.412 -3.727 -77.729 1.00 90.69 182 ARG A CA 1
ATOM 1485 C C . ARG A 1 182 ? 24.986 -3.296 -76.331 1.00 90.69 182 ARG A C 1
ATOM 1487 O O . ARG A 1 182 ? 23.894 -2.747 -76.174 1.00 90.69 182 ARG A O 1
ATOM 1494 N N . PHE A 1 183 ? 25.857 -3.498 -75.351 1.00 88.44 183 PHE A N 1
ATOM 1495 C CA . PHE A 1 183 ? 25.609 -3.232 -73.937 1.00 88.44 183 PHE A CA 1
ATOM 1496 C C . PHE A 1 183 ? 26.778 -2.483 -73.292 1.00 88.44 183 PHE A C 1
ATOM 1498 O O . PHE A 1 183 ? 27.932 -2.601 -73.713 1.00 88.44 183 PHE A O 1
ATOM 1505 N N . ALA A 1 184 ? 26.459 -1.692 -72.267 1.00 86.88 184 ALA A N 1
ATOM 1506 C CA . ALA A 1 184 ? 27.444 -0.938 -71.494 1.00 86.88 184 ALA A CA 1
ATOM 1507 C C . ALA A 1 184 ? 28.208 -1.833 -70.504 1.00 86.88 184 ALA A C 1
ATOM 1509 O O . ALA A 1 184 ? 29.327 -1.506 -70.122 1.00 86.88 184 ALA A O 1
ATOM 1510 N N . GLN A 1 185 ? 27.638 -2.976 -70.107 1.00 85.00 185 GLN A N 1
ATOM 1511 C CA . GLN A 1 185 ? 28.264 -3.909 -69.173 1.00 85.00 185 GLN A CA 1
ATOM 1512 C C . GLN A 1 185 ? 28.225 -5.336 -69.704 1.00 85.00 185 GLN A C 1
ATOM 1514 O O . GLN A 1 185 ? 27.289 -5.733 -70.390 1.00 85.00 185 GLN A O 1
ATOM 1519 N N . LYS A 1 186 ? 29.231 -6.130 -69.327 1.00 83.88 186 LYS A N 1
ATOM 1520 C CA . LYS A 1 186 ? 29.298 -7.556 -69.666 1.00 83.88 186 LYS A CA 1
ATOM 1521 C C . LYS A 1 186 ? 28.200 -8.386 -68.990 1.00 83.88 186 LYS A C 1
ATOM 1523 O O . LYS A 1 186 ? 27.825 -9.413 -69.531 1.00 83.88 186 LYS A O 1
ATOM 1528 N N . SER A 1 187 ? 27.704 -7.966 -67.823 1.00 84.44 187 SER A N 1
ATOM 1529 C CA . SER A 1 187 ? 26.581 -8.629 -67.142 1.00 84.44 187 SER A CA 1
ATOM 1530 C C . SER A 1 187 ? 25.261 -8.503 -67.896 1.00 84.44 187 SER A C 1
ATOM 1532 O O . SER A 1 187 ? 24.368 -9.309 -67.669 1.00 84.44 187 SER A O 1
ATOM 1534 N N . ASP A 1 188 ? 25.147 -7.492 -68.758 1.00 80.81 188 ASP A N 1
ATOM 1535 C CA . ASP A 1 188 ? 23.923 -7.174 -69.491 1.00 80.81 188 ASP A CA 1
ATOM 1536 C C . ASP A 1 188 ? 23.948 -7.740 -70.926 1.00 80.81 188 ASP A C 1
ATOM 1538 O O . ASP A 1 188 ? 23.009 -7.502 -71.682 1.00 80.81 188 ASP A O 1
ATOM 1542 N N . LEU A 1 189 ? 25.034 -8.435 -71.304 1.00 79.75 189 LEU A N 1
ATOM 1543 C CA . LEU A 1 189 ? 25.244 -9.092 -72.600 1.00 79.75 189 LEU A CA 1
ATOM 1544 C C . LEU A 1 189 ? 24.409 -10.369 -72.740 1.00 79.75 189 LEU A C 1
ATOM 1546 O O . LEU A 1 189 ? 23.824 -10.545 -73.835 1.00 79.75 189 LEU A O 1
#

Sequence (189 aa):
MVFGPYEGSVVRKNDYTEKSGYAWQVRKESKTLHYVEAADEGRSNWMRYVNCANLEEWQSIVAFQYLGKIYYKTYKPVLPFTELLVWYGNSYASEMGIELKERKRLQPPKEITGFSCDVCSSLFSSAESLLRHRKTHPRTEQKSRHRCPECPYSTDIATNPQRHLLTHSGEKPHACPHCPKRFAQKSDL

InterPro domains:
  IPR001214 SET domain [PF21549] (1-98)
  IPR013087 Zinc finger C2H2-type [PF00096] (115-137)
  IPR013087 Zinc finger C2H2-type [PS00028] (117-137)
  IPR013087 Zinc finger C2H2-type [PS50157] (115-142)
  IPR013087 Zinc finger C2H2-type [PS50157] (146-173)
  IPR013087 Zinc finger C2H2-type [SM00355] (115-137)
  IPR013087 Zinc finger C2H2-type [SM00355] (146-168)
  IPR036236 Zinc finger C2H2 superfamily [SSF57667] (115-151)
  IPR036236 Zinc finger C2H2 superfamily [SSF57667] (146-189)
  IPR046341 SET domain superfamily [G3DSA:2.170.270.10] (1-107)
  IPR050331 Zinc finger PRDM4/PRDM1/PRDM14-like [PTHR16515] (3-189)

Secondary structure (DSSP, 8-state):
-EE-----EEEEGGG--TT-S-EEEEE-TT--EEEEE---GGG--GGGGPEE-SBTTT--EEEEEETTEEEEEESS---TTPPPEEEE-HHHHHHHT---PPPBPPPPP-----EE-TTT--EESSHHHHHHHHTTS--TT----EE-SSSS-EESSTTHHHHHHHHHH----EEPSSSS-EESSGGG-

pLDDT: mean 82.34, std 10.41, range [51.69, 96.0]